Protein AF-A0A1Q6E9C5-F1 (afdb_monomer_lite)

Foldseek 3Di:
DDDDDPVVVVCVVCVVVVVVVCVVVLVVQLVLQLVLVVVLVVVVVVLCVVCVVLAKDKPPPPWFSWDWDQQDWDDDPDDPDDIGGFRKIKIKTKIKMFHDDPNDTAKIKIWMFIFIDGDPPDTKTKTKIFIDDPNHPCVLVVVLVVPQDPVLVVLFPWDDDPTMIMTIDRDDPPDDSVSVVVNSVCCVVRPVVSSSVSSD

Radius of gyration: 20.14 Å; chains: 1; bounding box: 48×36×67 Å

Structure (mmCIF, N/CA/C/O backbone):
data_AF-A0A1Q6E9C5-F1
#
_entry.id   AF-A0A1Q6E9C5-F1
#
loop_
_atom_site.group_PDB
_atom_site.id
_atom_site.type_symbol
_atom_site.label_atom_id
_atom_site.label_alt_id
_atom_site.label_comp_id
_atom_site.label_asym_id
_atom_site.label_entity_id
_atom_site.label_seq_id
_atom_site.pdbx_PDB_ins_code
_atom_site.Cartn_x
_atom_site.Cartn_y
_atom_site.Cartn_z
_atom_site.occupancy
_atom_site.B_iso_or_equiv
_atom_site.auth_seq_id
_atom_site.auth_comp_id
_atom_site.auth_asym_id
_atom_site.auth_atom_id
_atom_site.pdbx_PDB_model_num
ATOM 1 N N . MET A 1 1 ? -12.064 -2.825 46.186 1.00 50.19 1 MET A N 1
ATOM 2 C CA . MET A 1 1 ? -12.255 -3.053 44.738 1.00 50.19 1 MET A CA 1
ATOM 3 C C . MET A 1 1 ? -12.233 -1.709 44.046 1.00 50.19 1 MET A C 1
ATOM 5 O O . MET A 1 1 ? -13.050 -0.865 44.399 1.00 50.19 1 MET A O 1
ATOM 9 N N . ASN A 1 2 ? -11.315 -1.501 43.106 1.00 67.94 2 ASN A N 1
ATOM 10 C CA . ASN A 1 2 ? -11.396 -0.337 42.227 1.00 67.94 2 ASN A CA 1
ATOM 11 C C . ASN A 1 2 ? -12.599 -0.542 41.306 1.00 67.94 2 ASN A C 1
ATOM 13 O O . ASN A 1 2 ? -12.735 -1.604 40.700 1.00 67.94 2 ASN A O 1
ATOM 17 N N . LYS A 1 3 ? -13.511 0.430 41.274 1.00 81.12 3 LYS A N 1
ATOM 18 C CA . LYS A 1 3 ? -14.649 0.397 40.355 1.00 81.12 3 LYS A CA 1
ATOM 19 C C . LYS A 1 3 ? -14.143 0.703 38.946 1.00 81.12 3 LYS A C 1
ATOM 21 O O . LYS A 1 3 ? -13.284 1.568 38.788 1.00 81.12 3 LYS A O 1
ATOM 26 N N . LEU A 1 4 ? -14.671 -0.004 37.948 1.00 89.62 4 LEU A N 1
ATOM 27 C CA . LEU A 1 4 ? -14.461 0.351 36.545 1.00 89.62 4 LEU A CA 1
ATOM 28 C C . LEU A 1 4 ? -14.982 1.770 36.298 1.00 89.62 4 LEU A C 1
ATOM 30 O O . LEU A 1 4 ? -15.960 2.194 36.924 1.00 89.62 4 LEU A O 1
ATOM 34 N N . THR A 1 5 ? -14.320 2.501 35.403 1.00 93.50 5 THR A N 1
ATOM 35 C CA . THR A 1 5 ? -14.796 3.823 34.987 1.00 93.50 5 THR A CA 1
ATOM 36 C C . THR A 1 5 ? -16.087 3.677 34.180 1.00 93.50 5 THR A C 1
ATOM 38 O O . THR A 1 5 ? -16.379 2.606 33.641 1.00 93.50 5 THR A O 1
ATOM 41 N N . GLN A 1 6 ? -16.867 4.757 34.086 1.00 93.44 6 GLN A N 1
ATOM 42 C CA . GLN A 1 6 ? -18.057 4.783 33.235 1.00 93.44 6 GLN A CA 1
ATOM 43 C C . GLN A 1 6 ? -17.704 4.439 31.780 1.00 93.44 6 GLN A C 1
ATOM 45 O O . GLN A 1 6 ? -18.319 3.542 31.212 1.00 93.44 6 GLN A O 1
ATOM 50 N N . LEU A 1 7 ? -16.645 5.056 31.242 1.00 92.50 7 LEU A N 1
ATOM 51 C CA . LEU A 1 7 ? -16.148 4.788 29.893 1.00 92.50 7 LEU A CA 1
ATOM 52 C C . LEU A 1 7 ? -15.820 3.304 29.684 1.00 92.50 7 LEU A C 1
ATOM 54 O O . LEU A 1 7 ? -16.230 2.718 28.691 1.00 92.50 7 LEU A O 1
ATOM 58 N N . THR A 1 8 ? -15.129 2.659 30.631 1.00 93.75 8 THR A N 1
ATOM 59 C CA . THR A 1 8 ? -14.802 1.231 30.501 1.00 93.75 8 THR A CA 1
ATOM 60 C C . THR A 1 8 ? -16.058 0.360 30.436 1.00 93.75 8 THR A C 1
ATOM 62 O O . THR A 1 8 ? -16.106 -0.570 29.636 1.00 93.75 8 THR A O 1
ATOM 65 N N . ASN A 1 9 ? -17.084 0.659 31.237 1.00 94.56 9 ASN A N 1
ATOM 66 C CA . ASN A 1 9 ? -18.344 -0.088 31.188 1.00 94.56 9 ASN A CA 1
ATOM 67 C C . ASN A 1 9 ? -19.089 0.130 29.862 1.00 94.56 9 ASN A C 1
ATOM 69 O O . ASN A 1 9 ? -19.614 -0.827 29.299 1.00 94.56 9 ASN A O 1
ATOM 73 N N . GLU A 1 10 ? -19.103 1.361 29.346 1.00 95.06 10 GLU A N 1
ATOM 74 C CA . GLU A 1 10 ? -19.710 1.689 28.051 1.00 95.06 10 GLU A CA 1
ATOM 75 C C . GLU A 1 10 ? -18.979 1.000 26.890 1.00 95.06 10 GLU A C 1
ATOM 77 O O . GLU A 1 10 ? -19.626 0.408 26.026 1.00 95.06 10 GLU A O 1
ATOM 82 N N . CYS A 1 11 ? -17.643 0.993 26.887 1.00 93.12 11 CYS A N 1
ATOM 83 C CA . CYS A 1 11 ? -16.855 0.278 25.881 1.00 93.12 11 CYS A CA 1
ATOM 84 C C . CYS A 1 11 ? -17.105 -1.234 25.922 1.00 93.12 11 CYS A C 1
ATOM 86 O O . CYS A 1 11 ? -17.257 -1.848 24.872 1.00 93.12 11 CYS A O 1
ATOM 88 N N . LEU A 1 12 ? -17.182 -1.839 27.114 1.00 95.12 12 LEU A N 1
ATOM 89 C CA . LEU A 1 12 ? -17.491 -3.268 27.257 1.00 95.12 12 LEU A CA 1
ATOM 90 C C . LEU A 1 12 ? -18.900 -3.603 26.753 1.00 95.12 12 LEU A C 1
ATOM 92 O O . LEU A 1 12 ? -19.079 -4.620 26.087 1.00 95.12 12 LEU A O 1
ATOM 96 N N . ALA A 1 13 ? -19.885 -2.747 27.033 1.00 96.38 13 ALA A N 1
ATOM 97 C CA . ALA A 1 13 ? -21.256 -2.938 26.563 1.00 96.38 13 ALA A CA 1
ATOM 98 C C . ALA A 1 13 ? -21.372 -2.847 25.031 1.00 96.38 13 ALA A C 1
ATOM 100 O O . ALA A 1 13 ? -22.152 -3.584 24.434 1.00 96.38 13 ALA A O 1
ATOM 101 N N . ASN A 1 14 ? -20.573 -1.982 24.399 1.00 96.75 14 ASN A N 1
ATOM 102 C CA . ASN A 1 14 ? -20.580 -1.762 22.948 1.00 96.75 14 ASN A CA 1
ATOM 103 C C . ASN A 1 14 ? -19.521 -2.579 22.187 1.00 96.75 14 ASN A C 1
ATOM 105 O O . ASN A 1 14 ? -19.397 -2.444 20.971 1.00 96.75 14 ASN A O 1
ATOM 109 N N . MET A 1 15 ? -18.757 -3.433 22.874 1.00 95.56 15 MET A N 1
ATOM 110 C CA . MET A 1 15 ? -17.629 -4.162 22.291 1.00 95.56 15 MET A CA 1
ATOM 111 C C . MET A 1 15 ? -17.986 -5.003 21.052 1.00 95.56 15 MET A C 1
ATOM 113 O O . MET A 1 15 ? -17.200 -4.972 20.107 1.00 95.56 15 MET A O 1
ATOM 117 N N . PRO A 1 16 ? -19.145 -5.692 20.981 1.00 96.88 16 PRO A N 1
ATOM 118 C CA . PRO A 1 16 ? -19.541 -6.405 19.764 1.00 96.88 16 PRO A CA 1
ATOM 119 C C . PRO A 1 16 ? -19.672 -5.482 18.547 1.00 96.88 16 PRO A C 1
ATOM 121 O O . PRO A 1 16 ? -19.115 -5.771 17.499 1.00 96.88 16 PRO A O 1
ATOM 124 N N . MET A 1 17 ? -20.317 -4.322 18.713 1.00 96.38 17 MET A N 1
ATOM 125 C CA . MET A 1 17 ? -20.487 -3.342 17.636 1.00 96.38 17 MET A CA 1
ATOM 126 C C . MET A 1 17 ? -19.142 -2.768 17.170 1.00 96.38 17 MET A C 1
ATOM 128 O O . MET A 1 17 ? -18.939 -2.562 15.977 1.00 96.38 17 MET A O 1
ATOM 132 N N . LEU A 1 18 ? -18.213 -2.523 18.100 1.00 93.56 18 LEU A N 1
ATOM 133 C CA . LEU A 1 18 ? -16.861 -2.070 17.762 1.00 93.56 18 LEU A CA 1
ATOM 134 C C . LEU A 1 18 ? -16.088 -3.139 16.979 1.00 93.56 18 LEU A C 1
ATOM 136 O O . LEU A 1 18 ? -15.424 -2.812 15.998 1.00 93.56 18 LEU A O 1
ATOM 140 N N . ALA A 1 19 ? -16.191 -4.406 17.388 1.00 94.31 19 ALA A N 1
ATOM 141 C CA . ALA A 1 19 ? -15.559 -5.517 16.684 1.00 94.31 19 ALA A CA 1
ATOM 142 C C . ALA A 1 19 ? -16.129 -5.686 15.268 1.00 94.31 19 ALA A C 1
ATOM 144 O O . ALA A 1 19 ? -15.359 -5.803 14.317 1.00 94.31 19 ALA A O 1
ATOM 145 N N . ASP A 1 20 ? -17.454 -5.622 15.117 1.00 96.50 20 ASP A N 1
ATOM 146 C CA . ASP A 1 20 ? -18.120 -5.709 13.814 1.00 96.50 20 ASP A CA 1
ATOM 147 C C . ASP A 1 20 ? -17.689 -4.568 12.883 1.00 96.50 20 ASP A C 1
ATOM 149 O O . ASP A 1 20 ? -17.372 -4.813 11.718 1.00 96.50 20 ASP A O 1
ATOM 153 N N . ALA A 1 21 ? -17.608 -3.336 13.398 1.00 95.19 21 ALA A N 1
ATOM 154 C CA . ALA A 1 21 ? -17.150 -2.182 12.629 1.00 95.19 21 ALA A CA 1
ATOM 155 C C . ALA A 1 21 ? -15.696 -2.343 12.156 1.00 95.19 21 ALA A C 1
ATOM 157 O O . ALA A 1 21 ? -15.404 -2.100 10.988 1.00 95.19 21 ALA A O 1
ATOM 158 N N . ILE A 1 22 ? -14.791 -2.797 13.032 1.00 93.44 22 ILE A N 1
ATOM 159 C CA . ILE A 1 22 ? -13.383 -3.032 12.673 1.00 93.44 22 ILE A CA 1
ATOM 160 C C . ILE A 1 22 ? -13.275 -4.124 11.607 1.00 93.44 22 ILE A C 1
ATOM 162 O O . ILE A 1 22 ? -12.586 -3.924 10.607 1.00 93.44 22 ILE A O 1
ATOM 166 N N . CYS A 1 23 ? -13.966 -5.253 11.789 1.00 94.69 23 CYS A N 1
ATOM 167 C CA . CYS A 1 23 ? -13.974 -6.347 10.819 1.00 94.69 23 CYS A CA 1
ATOM 168 C C . CYS A 1 23 ? -14.509 -5.889 9.458 1.00 94.69 23 CYS A C 1
ATOM 170 O O . CYS A 1 23 ? -13.874 -6.141 8.436 1.00 94.69 23 CYS A O 1
ATOM 172 N N . HIS A 1 24 ? -15.651 -5.196 9.440 1.00 95.75 24 HIS A N 1
ATOM 173 C CA . HIS A 1 24 ? -16.256 -4.703 8.206 1.00 95.75 24 HIS A CA 1
ATOM 174 C C . HIS A 1 24 ? -15.321 -3.745 7.460 1.00 95.75 24 HIS A C 1
ATOM 176 O O . HIS A 1 24 ? -15.017 -3.986 6.294 1.00 95.75 24 HIS A O 1
ATOM 182 N N . THR A 1 25 ? -14.815 -2.712 8.139 1.00 94.12 25 THR A N 1
ATOM 183 C CA . THR A 1 25 ? -13.920 -1.722 7.523 1.00 94.12 25 THR A CA 1
ATOM 184 C C . THR A 1 25 ? -12.625 -2.364 7.033 1.00 94.12 25 THR A C 1
ATOM 186 O O . THR A 1 25 ? -12.178 -2.070 5.929 1.00 94.12 25 THR A O 1
ATOM 189 N N . THR A 1 26 ? -12.044 -3.279 7.816 1.00 94.25 26 THR A N 1
ATOM 190 C CA . THR A 1 26 ? -10.805 -3.975 7.435 1.00 94.25 26 THR A CA 1
ATOM 191 C C . THR A 1 26 ? -10.997 -4.808 6.172 1.00 94.25 26 THR A C 1
ATOM 193 O O . THR A 1 26 ? -10.141 -4.771 5.295 1.00 94.25 26 THR A O 1
ATOM 196 N N . ASN A 1 27 ? -12.123 -5.519 6.051 1.00 94.25 27 ASN A N 1
ATOM 197 C CA . ASN A 1 27 ? -12.418 -6.318 4.862 1.00 94.25 27 ASN A CA 1
ATOM 198 C C . ASN A 1 27 ? -12.604 -5.438 3.622 1.00 94.25 27 ASN A C 1
ATOM 200 O O . ASN A 1 27 ? -12.018 -5.733 2.588 1.00 94.25 27 ASN A O 1
ATOM 204 N N . VAL A 1 28 ? -13.357 -4.339 3.737 1.00 94.69 28 VAL A N 1
ATOM 205 C CA . VAL A 1 28 ? -13.580 -3.407 2.617 1.00 94.69 28 VAL A CA 1
ATOM 206 C C . VAL A 1 28 ? -12.261 -2.794 2.141 1.00 94.69 28 VAL A C 1
ATOM 208 O O . VAL A 1 28 ? -11.976 -2.798 0.948 1.00 94.69 28 VAL A O 1
ATOM 211 N N . ILE A 1 29 ? -11.419 -2.312 3.063 1.00 95.00 29 ILE A N 1
ATOM 212 C CA . ILE A 1 29 ? -10.094 -1.789 2.703 1.00 95.00 29 ILE A CA 1
ATOM 213 C C . ILE A 1 29 ? -9.218 -2.895 2.108 1.00 95.00 29 ILE A C 1
ATOM 215 O O . ILE A 1 29 ? -8.564 -2.662 1.097 1.00 95.00 29 ILE A O 1
ATOM 219 N N . GLY A 1 30 ? -9.235 -4.101 2.679 1.00 94.25 30 GLY A N 1
ATOM 220 C CA . GLY A 1 30 ? -8.495 -5.248 2.153 1.00 94.25 30 GLY A CA 1
ATOM 221 C C . GLY A 1 30 ? -8.847 -5.564 0.698 1.00 94.25 30 GLY A C 1
ATOM 222 O O . GLY A 1 30 ? -7.946 -5.678 -0.126 1.00 94.25 30 GLY A O 1
ATOM 223 N N . GLU A 1 31 ? -10.136 -5.617 0.356 1.00 94.81 31 GLU A N 1
ATOM 224 C CA . GLU A 1 31 ? -10.607 -5.855 -1.019 1.00 94.81 31 GLU A CA 1
ATOM 225 C C . GLU A 1 31 ? -10.119 -4.773 -2.000 1.00 94.81 31 GLU A C 1
ATOM 227 O O . GLU A 1 31 ? -9.689 -5.080 -3.117 1.00 94.81 31 GLU A O 1
ATOM 232 N N . ILE A 1 32 ? -10.131 -3.506 -1.575 1.00 95.25 32 ILE A N 1
ATOM 233 C CA . ILE A 1 32 ? -9.636 -2.380 -2.380 1.00 95.25 32 ILE A CA 1
ATOM 234 C C . ILE A 1 32 ? -8.124 -2.505 -2.614 1.00 95.25 32 ILE A C 1
ATOM 236 O O . ILE A 1 32 ? -7.655 -2.368 -3.747 1.00 95.25 32 ILE A O 1
ATOM 240 N N . LEU A 1 33 ? -7.356 -2.793 -1.562 1.00 94.69 33 LEU A N 1
ATOM 241 C CA . LEU A 1 33 ? -5.901 -2.919 -1.646 1.00 94.69 33 LEU A CA 1
ATOM 242 C C . LEU A 1 33 ? -5.465 -4.131 -2.477 1.00 94.69 33 LEU A C 1
ATOM 244 O O . LEU A 1 33 ? -4.534 -4.011 -3.273 1.00 94.69 33 LEU A O 1
ATOM 248 N N . GLU A 1 34 ? -6.166 -5.263 -2.371 1.00 94.44 34 GLU A N 1
ATOM 249 C CA . GLU A 1 34 ? -5.911 -6.443 -3.207 1.00 94.44 34 GLU A CA 1
ATOM 250 C C . GLU A 1 34 ? -6.096 -6.135 -4.702 1.00 94.44 34 GLU A C 1
ATOM 252 O O . GLU A 1 34 ? -5.278 -6.547 -5.528 1.00 94.44 34 GLU A O 1
ATOM 257 N N . SER A 1 35 ? -7.117 -5.348 -5.059 1.00 96.06 35 SER A N 1
ATOM 258 C CA . SER A 1 35 ? -7.322 -4.888 -6.440 1.00 96.06 35 SER A CA 1
ATOM 259 C C . SER A 1 35 ? -6.139 -4.052 -6.947 1.00 96.06 35 SER A C 1
ATOM 261 O O . SER A 1 35 ? -5.668 -4.242 -8.074 1.00 96.06 35 SER A O 1
ATOM 263 N N . TYR A 1 36 ? -5.602 -3.154 -6.115 1.00 98.00 36 TYR A N 1
ATOM 264 C CA . TYR A 1 36 ? -4.406 -2.386 -6.470 1.00 98.00 36 TYR A CA 1
ATOM 265 C C . TYR A 1 36 ? -3.154 -3.256 -6.563 1.00 98.00 36 TYR A C 1
ATOM 267 O O . TYR A 1 36 ? -2.378 -3.088 -7.507 1.00 98.00 36 TYR A O 1
ATOM 275 N N . TYR A 1 37 ? -2.980 -4.215 -5.652 1.00 97.94 37 TYR A N 1
ATOM 276 C CA . TYR A 1 37 ? -1.890 -5.186 -5.718 1.00 97.94 37 TYR A CA 1
ATOM 277 C C . TYR A 1 37 ? -1.882 -5.911 -7.068 1.00 97.94 37 TYR A C 1
ATOM 279 O O . TYR A 1 37 ? -0.842 -5.968 -7.723 1.00 97.94 37 TYR A O 1
ATOM 287 N N . ASP A 1 38 ? -3.040 -6.383 -7.536 1.00 97.94 38 ASP A N 1
ATOM 288 C CA . ASP A 1 38 ? -3.147 -7.083 -8.821 1.00 97.94 38 ASP A CA 1
ATOM 289 C C . ASP A 1 38 ? -2.766 -6.187 -10.002 1.00 97.94 38 ASP A C 1
ATOM 291 O O . ASP A 1 38 ? -2.078 -6.627 -10.929 1.00 97.94 38 ASP A O 1
ATOM 295 N N . LYS A 1 39 ? -3.150 -4.906 -9.977 1.00 98.31 39 LYS A N 1
ATOM 296 C CA . LYS A 1 39 ? -2.738 -3.936 -11.005 1.00 98.31 39 LYS A CA 1
ATOM 297 C C . LYS A 1 39 ? -1.218 -3.726 -11.008 1.00 98.31 39 LYS A C 1
ATOM 299 O O . LYS A 1 39 ? -0.610 -3.732 -12.083 1.00 98.31 39 LYS A O 1
ATOM 304 N N . VAL A 1 40 ? -0.596 -3.585 -9.834 1.00 98.50 40 VAL A N 1
ATOM 305 C CA . VAL A 1 40 ? 0.866 -3.442 -9.704 1.00 98.50 40 VAL A CA 1
ATOM 306 C C . VAL A 1 40 ? 1.574 -4.712 -10.172 1.00 98.50 40 VAL A C 1
ATOM 308 O O . VAL A 1 40 ? 2.472 -4.630 -11.011 1.00 98.50 40 VAL A O 1
ATOM 311 N N . GLN A 1 41 ? 1.151 -5.883 -9.691 1.00 98.25 41 GLN A N 1
ATOM 312 C CA . GLN A 1 41 ? 1.748 -7.170 -10.045 1.00 98.25 41 GLN A CA 1
ATOM 313 C C . GLN A 1 41 ? 1.692 -7.401 -11.555 1.00 98.25 41 GLN A C 1
ATOM 315 O O . GLN A 1 41 ? 2.717 -7.704 -12.164 1.00 98.25 41 GLN A O 1
ATOM 320 N N . ASN A 1 42 ? 0.532 -7.183 -12.182 1.00 98.31 42 ASN A N 1
ATOM 321 C CA . ASN A 1 42 ? 0.382 -7.311 -13.631 1.00 98.31 42 ASN A CA 1
ATOM 322 C C . ASN A 1 42 ? 1.327 -6.369 -14.387 1.00 98.31 42 ASN A C 1
ATOM 324 O O . ASN A 1 42 ? 1.969 -6.776 -15.360 1.00 98.31 42 ASN A O 1
ATOM 328 N N . ARG A 1 43 ? 1.454 -5.119 -13.928 1.00 98.06 43 ARG A N 1
ATOM 329 C CA . ARG A 1 43 ? 2.325 -4.129 -14.567 1.00 98.06 43 ARG A CA 1
ATOM 330 C C . ARG A 1 43 ? 3.809 -4.474 -14.436 1.00 98.06 43 ARG A C 1
ATOM 332 O O . ARG A 1 43 ? 4.552 -4.313 -15.412 1.00 98.06 43 ARG A O 1
ATOM 339 N N . VAL A 1 44 ? 4.239 -4.932 -13.260 1.00 97.75 44 VAL A N 1
ATOM 340 C CA . VAL A 1 44 ? 5.616 -5.387 -13.018 1.00 97.75 44 VAL A CA 1
ATOM 341 C C . VAL A 1 44 ? 5.892 -6.642 -13.837 1.00 97.75 44 VAL A C 1
ATOM 343 O O . VAL A 1 44 ? 6.873 -6.672 -14.572 1.00 97.75 44 VAL A O 1
ATOM 346 N N . GLN A 1 45 ? 4.995 -7.630 -13.823 1.00 97.81 45 GLN A N 1
ATOM 347 C CA . GLN A 1 45 ? 5.136 -8.854 -14.613 1.00 97.81 45 GLN A CA 1
ATOM 348 C C . GLN A 1 45 ? 5.250 -8.564 -16.114 1.00 97.81 45 GLN A C 1
ATOM 350 O O . GLN A 1 45 ? 6.056 -9.192 -16.802 1.00 97.81 45 GLN A O 1
ATOM 355 N N . GLN A 1 46 ? 4.489 -7.592 -16.626 1.00 97.69 46 GLN A N 1
ATOM 356 C CA . GLN A 1 46 ? 4.632 -7.133 -18.005 1.00 97.69 46 GLN A CA 1
ATOM 357 C C . GLN A 1 46 ? 6.042 -6.589 -18.271 1.00 97.69 46 GLN A C 1
ATOM 359 O O . GLN A 1 46 ? 6.672 -7.005 -19.237 1.00 97.69 46 GLN A O 1
ATOM 364 N N . PHE A 1 47 ? 6.573 -5.728 -17.395 1.00 95.94 47 PHE A N 1
ATOM 365 C CA . PHE A 1 47 ? 7.951 -5.237 -17.515 1.00 95.94 47 PHE A CA 1
ATOM 366 C C . PHE A 1 47 ? 8.978 -6.381 -17.529 1.00 95.94 47 PHE A C 1
ATOM 368 O O . PHE A 1 47 ? 9.871 -6.378 -18.373 1.00 95.94 47 PHE A O 1
ATOM 375 N N . LEU A 1 48 ? 8.825 -7.384 -16.658 1.00 95.19 48 LEU A N 1
ATOM 376 C CA . LEU A 1 48 ? 9.719 -8.549 -16.624 1.00 95.19 48 LEU A CA 1
ATOM 377 C C . LEU A 1 48 ? 9.692 -9.342 -17.937 1.00 95.19 48 LEU A C 1
ATOM 379 O O . LEU A 1 48 ? 10.735 -9.792 -18.414 1.00 95.19 48 LEU A O 1
ATOM 383 N N . ASN A 1 49 ? 8.505 -9.494 -18.527 1.00 96.25 49 ASN A N 1
ATOM 384 C CA . ASN A 1 49 ? 8.321 -10.184 -19.802 1.00 96.25 49 ASN A CA 1
ATOM 385 C C . ASN A 1 49 ? 8.900 -9.386 -20.980 1.00 96.25 49 ASN A C 1
ATOM 387 O O . ASN A 1 49 ? 9.454 -9.983 -21.904 1.00 96.25 49 ASN A O 1
ATOM 391 N N . ASP A 1 50 ? 8.785 -8.058 -20.938 1.00 95.88 50 ASP A N 1
ATOM 392 C CA . ASP A 1 50 ? 9.289 -7.154 -21.976 1.00 95.88 50 ASP A CA 1
ATOM 393 C C . ASP A 1 50 ? 10.821 -6.998 -21.920 1.00 95.88 50 ASP A C 1
ATOM 395 O O . ASP A 1 50 ? 11.440 -6.653 -22.931 1.00 95.88 50 ASP A O 1
ATOM 399 N N . LYS A 1 51 ? 11.433 -7.240 -20.749 1.00 92.12 51 LYS A N 1
ATOM 400 C CA . LYS A 1 51 ? 12.861 -7.006 -20.460 1.00 92.12 51 LYS A CA 1
ATOM 401 C C . LYS A 1 51 ? 13.556 -8.189 -19.759 1.00 92.12 51 LYS A C 1
ATOM 403 O O . LYS A 1 51 ? 14.182 -8.010 -18.705 1.00 92.12 51 LYS A O 1
ATOM 408 N N . PRO A 1 52 ? 13.509 -9.412 -20.320 1.00 91.50 52 PRO A N 1
ATOM 409 C CA . PRO A 1 52 ? 14.087 -10.597 -19.681 1.00 91.50 52 PRO A CA 1
ATOM 410 C C . PRO A 1 52 ? 15.612 -10.501 -19.475 1.00 91.50 52 PRO A C 1
ATOM 412 O O . PRO A 1 52 ? 16.173 -11.167 -18.600 1.00 91.50 52 PRO A O 1
ATOM 415 N N . GLU A 1 53 ? 16.309 -9.673 -20.256 1.00 91.38 53 GLU A N 1
ATOM 416 C CA . GLU A 1 53 ? 17.752 -9.443 -20.165 1.00 91.38 53 GLU A CA 1
ATOM 417 C C . GLU A 1 53 ? 18.192 -8.774 -18.855 1.00 91.38 53 GLU A C 1
ATOM 419 O O . GLU A 1 53 ? 19.321 -9.013 -18.411 1.00 91.38 53 GLU A O 1
ATOM 424 N N . LEU A 1 54 ? 17.305 -7.998 -18.219 1.00 88.56 54 LEU A N 1
ATOM 425 C CA . LEU A 1 54 ? 17.577 -7.293 -16.962 1.00 88.56 54 LEU A CA 1
ATOM 426 C C . LEU A 1 54 ? 17.548 -8.223 -15.740 1.00 88.56 54 LEU A C 1
ATOM 428 O O . LEU A 1 54 ? 18.066 -7.862 -14.681 1.00 88.56 54 LEU A O 1
ATOM 432 N N . LYS A 1 55 ? 16.996 -9.438 -15.901 1.00 90.38 55 LYS A N 1
ATOM 433 C CA . LYS A 1 55 ? 16.950 -10.505 -14.884 1.00 90.38 55 LYS A CA 1
ATOM 434 C C . LYS A 1 55 ? 16.332 -10.063 -13.557 1.00 90.38 55 LYS A C 1
ATOM 436 O O . LYS A 1 55 ? 16.818 -10.455 -12.493 1.00 90.38 55 LYS A O 1
ATOM 441 N N . TYR A 1 56 ? 15.293 -9.237 -13.633 1.00 92.81 56 TYR A N 1
ATOM 442 C CA . TYR A 1 56 ? 14.423 -8.999 -12.492 1.00 92.81 56 TYR A CA 1
ATOM 443 C C . TYR A 1 56 ? 13.457 -10.178 -12.304 1.00 92.81 56 TYR A C 1
ATOM 445 O O . TYR A 1 56 ? 13.067 -10.830 -13.274 1.00 92.81 56 TYR A O 1
ATOM 453 N N . GLU A 1 57 ? 13.058 -10.430 -11.065 1.00 94.75 57 GLU A N 1
ATOM 454 C CA . GLU A 1 57 ? 12.023 -11.387 -10.683 1.00 94.75 57 GLU A CA 1
ATOM 455 C C . GLU A 1 57 ? 11.201 -10.844 -9.507 1.00 94.75 57 GLU A C 1
ATOM 457 O O . GLU A 1 57 ? 11.686 -10.021 -8.729 1.00 94.75 57 GLU A O 1
ATOM 462 N N . ILE A 1 58 ? 9.944 -11.283 -9.400 1.00 96.62 58 ILE A N 1
ATOM 463 C CA . ILE A 1 58 ? 9.084 -10.992 -8.248 1.00 96.62 58 ILE A CA 1
ATOM 464 C C . ILE A 1 58 ? 9.463 -11.942 -7.108 1.00 96.62 58 ILE A C 1
ATOM 466 O O . ILE A 1 58 ? 9.590 -13.154 -7.307 1.00 96.62 58 ILE A O 1
ATOM 470 N N . ASP A 1 59 ? 9.616 -11.404 -5.900 1.00 95.31 59 ASP A N 1
ATOM 471 C CA . ASP A 1 59 ? 9.785 -12.202 -4.692 1.00 95.31 59 ASP A CA 1
ATOM 472 C C . ASP A 1 59 ? 8.427 -12.702 -4.191 1.00 95.31 59 ASP A C 1
ATOM 474 O O . ASP A 1 59 ? 7.814 -12.130 -3.289 1.00 95.31 59 ASP A O 1
ATOM 478 N N . GLU A 1 60 ? 7.957 -13.803 -4.770 1.00 93.88 60 GLU A N 1
ATOM 479 C CA . GLU A 1 60 ? 6.689 -14.445 -4.390 1.00 93.88 60 GLU A CA 1
ATOM 480 C C . GLU A 1 60 ? 6.655 -14.917 -2.925 1.00 93.88 60 GLU A C 1
ATOM 482 O O . GLU A 1 60 ? 5.590 -15.234 -2.400 1.00 93.88 60 GLU A O 1
ATOM 487 N N . ARG A 1 61 ? 7.811 -15.032 -2.253 1.00 92.81 61 ARG A N 1
ATOM 488 C CA . ARG A 1 61 ? 7.865 -15.504 -0.860 1.00 92.81 61 ARG A CA 1
ATOM 489 C C . ARG A 1 61 ? 7.666 -14.379 0.139 1.00 92.81 61 ARG A C 1
ATOM 491 O O . ARG A 1 61 ? 7.092 -14.631 1.193 1.00 92.81 61 ARG A O 1
ATOM 498 N N . ASN A 1 62 ? 8.199 -13.201 -0.173 1.00 93.62 62 ASN A N 1
ATOM 499 C CA . ASN A 1 62 ? 8.172 -12.044 0.719 1.00 93.62 62 ASN A CA 1
ATOM 500 C C . ASN A 1 62 ? 7.143 -10.987 0.291 1.00 93.62 62 ASN A C 1
ATOM 502 O O . ASN A 1 62 ? 6.878 -10.062 1.052 1.00 93.62 62 ASN A O 1
ATOM 506 N N . SER A 1 63 ? 6.555 -11.119 -0.901 1.00 95.75 63 SER A N 1
ATOM 507 C CA . SER A 1 63 ? 5.397 -10.320 -1.296 1.00 95.75 63 SER A CA 1
ATOM 508 C C . SER A 1 63 ? 4.153 -10.780 -0.535 1.00 95.75 63 SER A C 1
ATOM 510 O O . SER A 1 63 ? 3.864 -11.973 -0.442 1.00 95.75 63 SER A O 1
ATOM 512 N N . GLU A 1 64 ? 3.388 -9.826 -0.021 1.00 96.06 64 GLU A N 1
ATOM 513 C CA . GLU A 1 64 ? 2.188 -10.060 0.777 1.00 96.06 64 GLU A CA 1
ATOM 514 C C . GLU A 1 64 ? 0.996 -9.410 0.072 1.00 96.06 64 GLU A C 1
ATOM 516 O O . GLU A 1 64 ? 0.958 -8.194 -0.100 1.00 96.06 64 GLU A O 1
ATOM 521 N N . ARG A 1 65 ? 0.003 -10.207 -0.346 1.00 94.19 65 ARG A N 1
ATOM 522 C CA . ARG A 1 65 ? -1.206 -9.656 -0.991 1.00 94.19 65 ARG A CA 1
ATOM 523 C C . ARG A 1 65 ? -2.054 -8.847 -0.017 1.00 94.19 65 ARG A C 1
ATOM 525 O O . ARG A 1 65 ? -2.668 -7.874 -0.429 1.00 94.19 65 ARG A O 1
ATOM 532 N N . LEU A 1 66 ? -2.075 -9.244 1.254 1.00 94.81 66 LEU A N 1
ATOM 533 C CA . LEU A 1 66 ? -2.768 -8.538 2.321 1.00 94.81 66 LEU A CA 1
ATOM 534 C C . LEU A 1 66 ? -2.180 -8.937 3.676 1.00 94.81 66 LEU A C 1
ATOM 536 O O . LEU A 1 66 ? -2.172 -10.118 4.033 1.00 94.81 66 LEU A O 1
ATOM 540 N N . THR A 1 67 ? -1.770 -7.939 4.446 1.00 95.38 67 THR A N 1
ATOM 541 C CA . THR A 1 67 ? -1.345 -8.074 5.834 1.00 95.38 67 THR A CA 1
ATOM 542 C C . THR A 1 67 ? -2.146 -7.129 6.703 1.00 95.38 67 THR A C 1
ATOM 544 O O . THR A 1 67 ? -2.285 -5.945 6.406 1.00 95.38 67 THR A O 1
ATOM 547 N N . ILE A 1 68 ? -2.682 -7.676 7.793 1.00 94.75 68 ILE A N 1
ATOM 548 C CA . ILE A 1 68 ? -3.511 -6.960 8.756 1.00 94.75 68 ILE A CA 1
ATOM 549 C C . ILE A 1 68 ? -2.862 -7.081 10.134 1.00 94.75 68 ILE A C 1
ATOM 551 O O . ILE A 1 68 ? -2.664 -8.182 10.654 1.00 94.75 68 ILE A O 1
ATOM 555 N N . SER A 1 69 ? -2.586 -5.938 10.749 1.00 92.38 69 SER A N 1
ATOM 556 C CA . SER A 1 69 ? -2.138 -5.807 12.130 1.00 92.38 69 SER A CA 1
ATOM 557 C C . SER A 1 69 ? -3.116 -4.906 12.874 1.00 92.38 69 SER A C 1
ATOM 559 O O . SER A 1 69 ? -3.277 -3.739 12.529 1.00 92.38 69 SER A O 1
ATOM 561 N N . LEU A 1 70 ? -3.788 -5.451 13.889 1.00 91.75 70 LEU A N 1
ATOM 562 C CA . LEU A 1 70 ? -4.734 -4.718 14.730 1.00 91.75 70 LEU A CA 1
ATOM 563 C C . LEU A 1 70 ? -4.252 -4.757 16.174 1.00 91.75 70 LEU A C 1
ATOM 565 O O . LEU A 1 70 ? -4.151 -5.834 16.765 1.00 91.75 70 LEU A O 1
ATOM 569 N N . PHE A 1 71 ? -3.990 -3.580 16.736 1.00 89.31 71 PHE A N 1
ATOM 570 C CA . PHE A 1 71 ? -3.575 -3.384 18.122 1.00 89.31 71 PHE A CA 1
ATOM 571 C C . PHE A 1 71 ? -2.422 -4.315 18.534 1.00 89.31 71 PHE A C 1
ATOM 573 O O . PHE A 1 71 ? -2.588 -5.151 19.431 1.00 89.31 71 PHE A O 1
ATOM 580 N N . PRO A 1 72 ? -1.257 -4.236 17.864 1.00 85.44 72 PRO A N 1
ATOM 581 C CA . PRO A 1 72 ? -0.179 -5.183 18.069 1.00 85.44 72 PRO A CA 1
ATOM 582 C C . PRO A 1 72 ? 0.271 -5.212 19.530 1.00 85.44 72 PRO A C 1
ATOM 584 O O . PRO A 1 72 ? 0.343 -4.209 20.246 1.00 85.44 72 PRO A O 1
ATOM 587 N N . TYR A 1 73 ? 0.569 -6.426 19.976 1.00 80.50 73 TYR A N 1
ATOM 588 C CA . TYR A 1 73 ? 0.971 -6.712 21.340 1.00 80.50 73 TYR A CA 1
ATOM 589 C C . TYR A 1 73 ? 2.496 -6.753 21.444 1.00 80.50 73 TYR A C 1
ATOM 591 O O . TYR A 1 73 ? 3.135 -7.665 20.911 1.00 80.50 73 TYR A O 1
ATOM 599 N N . ILE A 1 74 ? 3.092 -5.822 22.194 1.00 71.19 74 ILE A N 1
ATOM 600 C CA . ILE A 1 74 ? 4.533 -5.846 22.468 1.0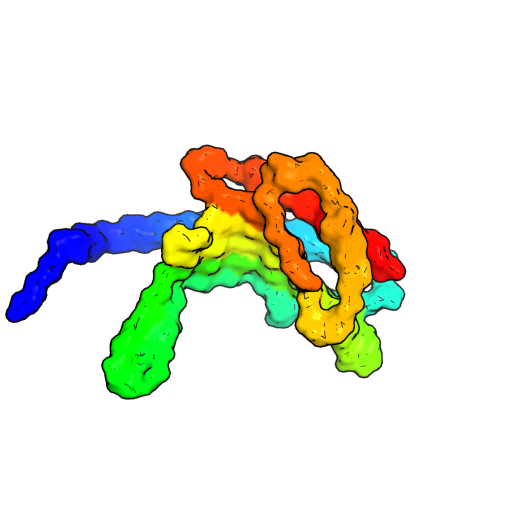0 71.19 74 ILE A CA 1
ATOM 601 C C . ILE A 1 74 ? 4.781 -6.459 23.846 1.00 71.19 74 ILE A C 1
ATOM 603 O O . ILE A 1 74 ? 4.348 -5.959 24.889 1.00 71.19 74 ILE A O 1
ATOM 607 N N . ARG A 1 75 ? 5.528 -7.571 23.868 1.00 68.06 75 ARG A N 1
ATOM 608 C CA . ARG A 1 75 ? 5.995 -8.165 25.125 1.00 68.06 75 ARG A CA 1
ATOM 609 C C . ARG A 1 75 ? 6.936 -7.186 25.815 1.00 68.06 75 ARG A C 1
ATOM 611 O O . ARG A 1 75 ? 8.014 -6.891 25.303 1.00 68.06 75 ARG A O 1
ATOM 618 N N . ALA A 1 76 ? 6.571 -6.753 27.016 1.00 66.44 76 ALA A N 1
ATOM 619 C CA . ALA A 1 76 ? 7.465 -5.949 27.829 1.00 66.44 76 ALA A CA 1
ATOM 620 C C . ALA A 1 76 ? 8.767 -6.720 28.128 1.00 66.44 76 ALA A C 1
ATOM 622 O O . ALA A 1 76 ? 8.748 -7.896 28.510 1.00 66.44 76 ALA A O 1
ATOM 623 N N . LYS A 1 77 ? 9.922 -6.066 27.961 1.00 62.09 77 LYS A N 1
ATOM 624 C CA . LYS A 1 77 ? 11.217 -6.655 28.328 1.00 62.09 77 LYS A CA 1
ATOM 625 C C . LYS A 1 77 ? 11.355 -6.656 29.855 1.00 62.09 77 LYS A C 1
ATOM 627 O O . LYS A 1 77 ? 11.663 -5.637 30.463 1.00 62.09 77 LYS A O 1
ATOM 632 N N . GLY A 1 78 ? 11.156 -7.820 30.476 1.00 64.12 78 GLY A N 1
ATOM 633 C CA . GLY A 1 78 ? 11.405 -8.055 31.905 1.00 64.12 78 GLY A CA 1
ATOM 634 C C . GLY A 1 78 ? 10.166 -8.467 32.710 1.00 64.12 78 GLY A C 1
ATOM 635 O O . GLY A 1 78 ? 9.032 -8.232 32.320 1.00 64.12 78 GLY A O 1
ATOM 636 N N . ARG A 1 79 ? 10.384 -9.094 33.877 1.00 60.47 79 ARG A N 1
ATOM 637 C CA . ARG A 1 79 ? 9.340 -9.758 34.692 1.00 60.47 79 ARG A CA 1
ATOM 638 C C . ARG A 1 79 ? 8.307 -8.825 35.361 1.00 60.47 79 ARG A C 1
ATOM 640 O O . ARG A 1 79 ? 7.456 -9.328 36.085 1.00 60.47 79 ARG A O 1
ATOM 647 N N . LYS A 1 80 ? 8.403 -7.497 35.210 1.00 60.81 80 LYS A N 1
ATOM 648 C CA . LYS A 1 80 ? 7.650 -6.526 36.037 1.00 60.81 80 LYS A CA 1
ATOM 649 C C . LYS A 1 80 ? 6.729 -5.565 35.284 1.00 60.81 80 LYS A C 1
ATOM 651 O O . LYS A 1 80 ? 6.016 -4.818 35.943 1.00 60.81 80 LYS A O 1
ATOM 656 N N . GLN A 1 81 ? 6.731 -5.553 33.956 1.00 63.59 81 GLN A N 1
ATOM 657 C CA . GLN A 1 81 ? 5.832 -4.684 33.197 1.00 63.59 81 GLN A CA 1
ATOM 658 C C . GLN A 1 81 ? 4.710 -5.517 32.595 1.00 63.59 81 GLN A C 1
ATOM 660 O O . GLN A 1 81 ? 4.967 -6.554 31.982 1.00 63.59 81 GLN A O 1
ATOM 665 N N . MET A 1 82 ? 3.468 -5.072 32.806 1.00 67.12 82 MET A N 1
ATOM 666 C CA . MET A 1 82 ? 2.351 -5.647 32.077 1.00 67.12 82 MET A CA 1
ATOM 667 C C . MET A 1 82 ? 2.529 -5.310 30.595 1.00 67.12 82 MET A C 1
ATOM 669 O O . MET A 1 82 ? 2.788 -4.152 30.269 1.00 67.12 82 MET A O 1
ATOM 673 N N . PRO A 1 83 ? 2.422 -6.309 29.716 1.00 70.38 83 PRO A N 1
ATOM 674 C CA . PRO A 1 83 ? 2.358 -6.091 28.282 1.00 70.38 83 PRO A CA 1
ATOM 675 C C . PRO A 1 83 ? 1.230 -5.117 27.927 1.00 70.38 83 PRO A C 1
ATOM 677 O O . PRO A 1 83 ? 0.181 -5.134 28.577 1.00 70.38 83 PRO A O 1
ATOM 680 N N . GLN A 1 84 ? 1.449 -4.280 26.916 1.00 76.62 84 GLN A N 1
ATOM 681 C CA . GLN A 1 84 ? 0.473 -3.289 26.466 1.00 76.62 84 GLN A CA 1
ATOM 682 C C . GLN A 1 84 ? 0.154 -3.505 24.990 1.00 76.62 84 GLN A C 1
ATOM 684 O O . GLN A 1 84 ? 1.016 -3.910 24.207 1.00 76.62 84 GLN A O 1
ATOM 689 N N . LEU A 1 85 ? -1.109 -3.263 24.649 1.00 83.12 85 LEU A N 1
ATOM 690 C CA . LEU A 1 85 ? -1.531 -3.122 23.265 1.00 83.12 85 LEU A CA 1
ATOM 691 C C . LEU A 1 85 ? -1.138 -1.728 22.796 1.00 83.12 85 LEU A C 1
ATOM 693 O O . LEU A 1 85 ? -1.294 -0.753 23.537 1.00 83.12 85 LEU A O 1
ATOM 697 N N . HIS A 1 86 ? -0.646 -1.655 21.573 1.00 85.06 86 HIS A N 1
ATOM 698 C CA . HIS A 1 86 ? -0.414 -0.393 20.900 1.00 85.06 86 HIS A CA 1
ATOM 699 C C . HIS A 1 86 ? -1.694 0.056 20.200 1.00 85.06 86 HIS A C 1
ATOM 701 O O . HIS A 1 86 ? -2.447 -0.772 19.689 1.00 85.06 86 HIS A O 1
ATOM 707 N N . ASN A 1 87 ? -1.963 1.362 20.199 1.00 87.56 87 ASN A N 1
ATOM 708 C CA . ASN A 1 87 ? -3.065 1.928 19.423 1.00 87.56 87 ASN A CA 1
ATOM 709 C C . ASN A 1 87 ? -2.617 2.094 17.969 1.00 87.56 87 ASN A C 1
ATOM 711 O O . ASN A 1 87 ? -2.370 3.211 17.522 1.00 87.56 87 ASN A O 1
ATOM 715 N N . GLU A 1 88 ? -2.426 0.965 17.294 1.00 91.75 88 GLU A N 1
ATOM 716 C CA . GLU A 1 88 ? -1.908 0.898 15.933 1.00 91.75 88 GLU A CA 1
ATOM 717 C C . GLU A 1 88 ? -2.782 -0.037 15.092 1.00 91.75 88 GLU A C 1
ATOM 719 O O . GLU A 1 88 ? -3.191 -1.111 15.552 1.00 91.75 88 GLU A O 1
ATOM 724 N N . VAL A 1 89 ? -3.062 0.380 13.861 1.00 93.19 89 VAL A N 1
ATOM 725 C CA . VAL A 1 89 ? -3.730 -0.418 12.831 1.00 93.19 89 VAL A CA 1
ATOM 726 C C . VAL A 1 89 ? -2.916 -0.303 11.550 1.00 93.19 89 VAL A C 1
ATOM 728 O O . VAL A 1 89 ? -2.624 0.802 11.104 1.00 93.19 89 VAL A O 1
ATOM 731 N N . GLY A 1 90 ? -2.570 -1.443 10.961 1.00 94.88 90 GLY A N 1
ATOM 732 C CA . GLY A 1 90 ? -1.916 -1.529 9.660 1.00 94.88 90 GLY A CA 1
ATOM 733 C C . GLY A 1 90 ? -2.663 -2.510 8.772 1.00 94.88 90 GLY A C 1
ATOM 734 O O . GLY A 1 90 ? -2.897 -3.648 9.180 1.00 94.88 90 GLY A O 1
ATOM 735 N N . ILE A 1 91 ? -3.048 -2.074 7.579 1.00 96.75 91 ILE A N 1
ATOM 736 C CA . ILE A 1 91 ? -3.665 -2.918 6.552 1.00 96.75 91 ILE A CA 1
ATOM 737 C C . ILE A 1 91 ? -2.928 -2.612 5.259 1.00 96.75 91 ILE A C 1
ATOM 739 O O . ILE A 1 91 ? -3.043 -1.496 4.767 1.00 96.75 91 ILE A O 1
ATOM 743 N N . TYR A 1 92 ? -2.145 -3.539 4.723 1.00 96.94 92 TYR A N 1
ATOM 744 C CA . TYR A 1 92 ? -1.330 -3.240 3.547 1.00 96.94 92 TYR A CA 1
ATOM 745 C C . TYR A 1 92 ? -1.097 -4.452 2.654 1.00 96.94 92 TYR A C 1
ATOM 747 O O . TYR A 1 92 ? -1.182 -5.599 3.087 1.00 96.94 92 TYR A O 1
ATOM 755 N N . SER A 1 93 ? -0.742 -4.166 1.410 1.00 97.38 93 SER A N 1
ATOM 756 C CA . SER A 1 93 ? -0.229 -5.105 0.420 1.00 97.38 93 SER A CA 1
ATOM 757 C C . SER A 1 93 ? 1.191 -4.684 0.044 1.00 97.38 93 SER A C 1
ATOM 759 O O . SER A 1 93 ? 1.486 -3.491 -0.012 1.00 97.38 93 SER A O 1
ATOM 761 N N . SER A 1 94 ? 2.074 -5.644 -0.213 1.00 96.88 94 SER A N 1
ATOM 762 C CA . SER A 1 94 ? 3.486 -5.418 -0.534 1.00 96.88 94 SER A CA 1
ATOM 763 C C . SER A 1 94 ? 3.911 -6.306 -1.698 1.00 96.88 94 SER A C 1
ATOM 765 O O . SER A 1 94 ? 3.837 -7.533 -1.600 1.00 96.88 94 SER A O 1
ATOM 767 N N . LEU A 1 95 ? 4.360 -5.706 -2.800 1.00 98.25 95 LEU A N 1
ATOM 768 C CA . LEU A 1 95 ? 4.975 -6.417 -3.921 1.00 98.25 95 LEU A CA 1
ATOM 769 C C . LEU A 1 95 ? 6.466 -6.100 -3.967 1.00 98.25 95 LEU A C 1
ATOM 771 O O . LEU A 1 95 ? 6.851 -4.949 -4.170 1.00 98.25 95 LEU A O 1
ATOM 775 N N . ILE A 1 96 ? 7.293 -7.134 -3.859 1.00 96.50 96 ILE A N 1
ATOM 776 C CA . ILE A 1 96 ? 8.747 -7.012 -3.919 1.00 96.50 96 ILE A CA 1
ATOM 777 C C . ILE A 1 96 ? 9.239 -7.592 -5.241 1.00 96.50 96 ILE A C 1
ATOM 779 O O . ILE A 1 96 ? 8.860 -8.697 -5.629 1.00 96.50 96 ILE A O 1
ATOM 783 N N . PHE A 1 97 ? 10.117 -6.867 -5.925 1.00 95.31 97 PHE A N 1
ATOM 784 C CA . PHE A 1 97 ? 10.825 -7.372 -7.095 1.00 95.31 97 PHE A CA 1
ATOM 785 C C . PHE A 1 97 ? 12.276 -6.908 -7.084 1.00 95.31 97 PHE A C 1
ATOM 787 O O . PHE A 1 97 ? 12.604 -5.806 -6.641 1.00 95.31 97 PHE A O 1
ATOM 794 N N . TYR A 1 98 ? 13.167 -7.761 -7.570 1.00 93.19 98 TYR A N 1
ATOM 795 C CA . TYR A 1 98 ? 14.600 -7.508 -7.522 1.00 93.19 98 TYR A CA 1
ATOM 796 C C . TYR A 1 98 ? 15.314 -8.114 -8.719 1.00 93.19 98 TYR A C 1
ATOM 798 O O . TYR A 1 98 ? 14.780 -9.008 -9.367 1.00 93.19 98 TYR A O 1
ATOM 806 N N . ASN A 1 99 ? 16.549 -7.690 -8.980 1.00 89.94 99 ASN A N 1
ATOM 807 C CA . ASN A 1 99 ? 17.458 -8.418 -9.861 1.00 89.94 99 ASN A CA 1
ATOM 808 C C . ASN A 1 99 ? 18.645 -9.009 -9.098 1.00 89.94 99 ASN A C 1
ATOM 810 O O . ASN A 1 99 ? 19.065 -8.531 -8.038 1.00 89.94 99 ASN A O 1
ATOM 814 N N . GLN A 1 100 ? 19.212 -10.074 -9.666 1.00 83.56 100 GLN A N 1
ATOM 815 C CA . GLN A 1 100 ? 20.389 -10.730 -9.110 1.00 83.56 100 GLN A CA 1
ATOM 816 C C . GLN A 1 100 ? 21.584 -10.666 -10.058 1.00 83.56 100 GLN A C 1
ATOM 818 O O . GLN A 1 100 ? 21.517 -11.042 -11.231 1.00 83.56 100 GLN A O 1
ATOM 823 N N . PHE A 1 101 ? 22.744 -10.325 -9.502 1.00 78.62 101 PHE A N 1
ATOM 824 C CA . PHE A 1 101 ? 24.035 -10.471 -10.162 1.00 78.62 101 PHE A CA 1
ATOM 825 C C . PHE A 1 101 ? 24.931 -11.401 -9.349 1.00 78.62 101 PHE A C 1
ATOM 827 O O . PHE A 1 101 ? 25.213 -11.163 -8.176 1.00 78.62 101 PHE A O 1
ATOM 834 N N . ARG A 1 102 ? 25.401 -12.493 -9.968 1.00 78.56 102 ARG A N 1
ATOM 835 C CA . ARG A 1 102 ? 26.259 -13.504 -9.313 1.00 78.56 102 ARG A CA 1
ATOM 836 C C . ARG A 1 102 ? 25.703 -13.985 -7.956 1.00 78.56 102 ARG A C 1
ATOM 838 O O . ARG A 1 102 ? 26.464 -14.141 -7.004 1.00 78.56 102 ARG A O 1
ATOM 845 N N . ARG A 1 103 ? 24.390 -14.257 -7.893 1.00 75.81 103 ARG A N 1
ATOM 846 C CA . ARG A 1 103 ? 23.659 -14.719 -6.689 1.00 75.81 103 ARG A CA 1
ATOM 847 C C . ARG A 1 103 ? 23.598 -13.701 -5.541 1.00 75.81 103 ARG A C 1
ATOM 849 O O . ARG A 1 103 ? 23.386 -14.090 -4.397 1.00 75.81 103 ARG A O 1
ATOM 856 N N . LYS A 1 104 ? 23.820 -12.419 -5.829 1.00 79.75 104 LYS A N 1
ATOM 857 C CA . LYS A 1 104 ? 23.569 -11.317 -4.900 1.00 79.75 104 LYS A CA 1
ATOM 858 C C . LYS A 1 104 ? 22.446 -10.460 -5.456 1.00 79.75 104 LYS A C 1
ATOM 860 O O . LYS A 1 104 ? 22.480 -10.148 -6.646 1.00 79.75 104 LYS A O 1
ATOM 865 N N . ILE A 1 105 ? 21.498 -10.101 -4.598 1.00 79.69 105 ILE A N 1
ATOM 866 C CA . ILE A 1 105 ? 20.521 -9.052 -4.889 1.00 79.69 105 ILE A CA 1
ATOM 867 C C . ILE A 1 105 ? 21.304 -7.755 -5.111 1.00 79.69 105 ILE A C 1
ATOM 869 O O . ILE A 1 105 ? 22.224 -7.458 -4.341 1.00 79.69 105 ILE A O 1
ATOM 873 N N . VAL A 1 106 ? 21.011 -7.067 -6.213 1.00 79.06 106 VAL A N 1
ATOM 874 C CA . VAL A 1 106 ? 21.661 -5.797 -6.569 1.00 79.06 106 VAL A CA 1
ATOM 875 C C . VAL A 1 106 ? 20.679 -4.655 -6.397 1.00 79.06 106 VAL A C 1
ATOM 877 O O . VAL A 1 106 ? 20.938 -3.752 -5.612 1.00 79.06 106 VAL A O 1
ATOM 880 N N . ASN A 1 107 ? 19.543 -4.736 -7.082 1.00 86.25 107 ASN A N 1
ATOM 881 C CA . ASN A 1 107 ? 18.456 -3.785 -6.943 1.00 86.25 107 ASN A CA 1
ATOM 882 C C . ASN A 1 107 ? 17.230 -4.527 -6.450 1.00 86.25 107 ASN A C 1
ATOM 884 O O . ASN A 1 107 ? 16.867 -5.556 -7.015 1.00 86.25 107 ASN A O 1
ATOM 888 N N . GLU A 1 108 ? 16.601 -3.984 -5.423 1.00 91.88 108 GLU A N 1
ATOM 889 C CA . GLU A 1 108 ? 15.352 -4.466 -4.858 1.00 91.88 108 GLU A CA 1
ATOM 890 C C . GLU A 1 108 ? 14.426 -3.270 -4.717 1.00 91.88 108 GLU A C 1
ATOM 892 O O . GLU A 1 108 ? 14.846 -2.202 -4.264 1.00 91.88 108 GLU A O 1
ATOM 897 N N . PHE A 1 109 ? 13.181 -3.460 -5.120 1.00 94.75 109 PHE A N 1
ATOM 898 C CA . PHE A 1 109 ? 12.125 -2.479 -5.002 1.00 94.75 109 PHE A CA 1
ATOM 899 C C . PHE A 1 109 ? 10.932 -3.131 -4.321 1.00 94.75 109 PHE A C 1
ATOM 901 O O . PHE A 1 109 ? 10.598 -4.283 -4.605 1.00 94.75 109 PHE A O 1
ATOM 908 N N . SER A 1 110 ? 10.292 -2.375 -3.441 1.00 95.75 110 SER A N 1
ATOM 909 C CA . SER A 1 110 ? 9.042 -2.752 -2.798 1.00 95.75 110 SER A CA 1
ATOM 910 C C . SER A 1 110 ? 7.990 -1.705 -3.119 1.00 95.75 110 SER A C 1
ATOM 912 O O . SER A 1 110 ? 8.227 -0.512 -2.923 1.00 95.75 110 SER A O 1
ATOM 914 N N . VAL A 1 111 ? 6.845 -2.146 -3.628 1.00 98.00 111 VAL A N 1
ATOM 915 C CA . VAL A 1 111 ? 5.650 -1.315 -3.764 1.00 98.00 111 VAL A CA 1
ATOM 916 C C . VAL A 1 111 ? 4.703 -1.697 -2.642 1.00 98.00 111 VAL A C 1
ATOM 918 O O . VAL A 1 111 ? 4.225 -2.832 -2.607 1.00 98.00 111 VAL A O 1
ATOM 921 N N . ILE A 1 112 ? 4.436 -0.756 -1.739 1.00 97.75 112 ILE A N 1
ATOM 922 C CA . ILE A 1 112 ? 3.553 -0.966 -0.592 1.00 97.75 112 ILE A CA 1
ATOM 923 C C . ILE A 1 112 ? 2.342 -0.060 -0.751 1.00 97.75 112 ILE A C 1
ATOM 925 O O . ILE A 1 112 ? 2.477 1.138 -0.983 1.00 97.75 112 ILE A O 1
ATOM 929 N N . ILE A 1 113 ? 1.155 -0.635 -0.628 1.00 97.88 113 ILE A N 1
ATOM 930 C CA . ILE A 1 113 ? -0.101 0.108 -0.672 1.00 97.88 113 ILE A CA 1
ATOM 931 C C . ILE A 1 113 ? -0.865 -0.245 0.585 1.00 97.88 113 ILE A C 1
ATOM 933 O O . ILE A 1 113 ? -1.083 -1.427 0.851 1.00 97.88 113 ILE A O 1
ATOM 937 N N . GLY A 1 114 ? -1.251 0.748 1.376 1.00 97.25 114 GLY A N 1
ATOM 938 C CA . GLY A 1 114 ? -1.835 0.443 2.669 1.00 97.25 114 GLY A CA 1
ATOM 939 C C . GLY A 1 114 ? -2.574 1.573 3.347 1.00 97.25 114 GLY A C 1
ATOM 940 O O . GLY A 1 114 ? -2.664 2.693 2.861 1.00 97.25 114 GLY A O 1
ATOM 941 N N . TYR A 1 115 ? -3.108 1.230 4.507 1.00 96.81 115 TYR A N 1
ATOM 942 C CA . TYR A 1 115 ? -3.652 2.112 5.514 1.00 96.81 115 TYR A CA 1
ATOM 943 C C . TYR A 1 115 ? -2.843 1.935 6.798 1.00 96.81 115 TYR A C 1
ATOM 945 O O . TYR A 1 115 ? -2.632 0.804 7.251 1.00 96.81 115 TYR A O 1
ATOM 953 N N . ALA A 1 116 ? -2.424 3.049 7.389 1.00 95.19 116 ALA A N 1
ATOM 954 C CA . ALA A 1 116 ? -1.729 3.089 8.663 1.00 95.19 116 ALA A CA 1
ATOM 955 C C . ALA A 1 116 ? -2.403 4.088 9.606 1.00 95.19 116 ALA A C 1
ATOM 957 O O . ALA A 1 116 ? -2.666 5.239 9.249 1.00 95.19 116 ALA A O 1
ATOM 958 N N . MET A 1 117 ? -2.649 3.644 10.835 1.00 93.94 117 MET A N 1
ATOM 959 C CA . MET A 1 117 ? -3.025 4.497 11.952 1.00 93.94 117 MET A CA 1
ATOM 960 C C . MET A 1 117 ? -2.125 4.200 13.140 1.00 93.94 117 MET A C 1
ATOM 962 O O . MET A 1 117 ? -1.983 3.042 13.532 1.00 93.94 117 MET A O 1
ATOM 966 N N . SER A 1 118 ? -1.537 5.248 13.714 1.00 89.62 118 SER A N 1
ATOM 967 C CA . SER A 1 118 ? -0.665 5.163 14.883 1.00 89.62 118 SER A CA 1
ATOM 968 C C . SER A 1 118 ? -0.973 6.297 15.854 1.00 89.62 118 SER A C 1
ATOM 970 O O . SER A 1 118 ? -0.698 7.481 15.611 1.00 89.62 118 SER A O 1
ATOM 972 N N . GLY A 1 119 ? -1.578 5.932 16.986 1.00 82.50 119 GLY A N 1
ATOM 973 C CA . GLY A 1 119 ? -1.939 6.869 18.041 1.00 82.50 119 GLY A CA 1
ATOM 974 C C . GLY A 1 119 ? -2.826 8.006 17.529 1.00 82.50 119 GLY A C 1
ATOM 975 O O . GLY A 1 119 ? -3.890 7.774 16.972 1.00 82.50 119 GLY A O 1
ATOM 976 N N . ASN A 1 120 ? -2.378 9.242 17.758 1.00 74.38 120 ASN A N 1
ATOM 977 C CA . ASN A 1 120 ? -3.014 10.458 17.236 1.00 74.38 120 ASN A CA 1
ATOM 978 C C . ASN A 1 120 ? -2.135 11.149 16.178 1.00 74.38 120 ASN A C 1
ATOM 980 O O . ASN A 1 120 ? -2.332 12.332 15.905 1.00 74.38 120 ASN A O 1
ATOM 984 N N . GLN A 1 121 ? -1.098 10.464 15.690 1.00 75.31 121 GLN A N 1
ATOM 985 C CA . GLN A 1 121 ? -0.062 11.054 14.841 1.00 75.31 121 GLN A CA 1
ATOM 986 C C . GLN A 1 121 ? -0.255 10.674 13.380 1.00 75.31 121 GLN A C 1
ATOM 988 O O . GLN A 1 121 ? -0.081 11.523 12.514 1.00 75.31 121 GLN A O 1
ATOM 993 N N . GLU A 1 122 ? -0.666 9.434 13.124 1.00 83.06 122 GLU A N 1
ATOM 994 C CA . GLU A 1 122 ? -0.839 8.912 11.774 1.00 83.06 122 GLU A CA 1
ATOM 995 C C . GLU A 1 122 ? -2.244 8.348 11.612 1.00 83.06 122 GLU A C 1
ATOM 997 O O . GLU A 1 122 ? -2.758 7.654 12.492 1.00 83.06 122 GLU A O 1
ATOM 1002 N N . ASN A 1 123 ? -2.858 8.685 10.487 1.00 93.38 123 ASN A N 1
ATOM 1003 C CA . ASN A 1 123 ? -4.101 8.124 9.981 1.00 93.38 123 ASN A CA 1
ATOM 1004 C C . ASN A 1 123 ? -4.097 8.416 8.480 1.00 93.38 123 ASN A C 1
ATOM 1006 O O . ASN A 1 123 ? -4.546 9.484 8.066 1.00 93.38 123 ASN A O 1
ATOM 1010 N N . ILE A 1 124 ? -3.486 7.530 7.700 1.00 95.69 124 ILE A N 1
ATOM 1011 C CA . ILE A 1 124 ? -3.202 7.752 6.281 1.00 95.69 124 ILE A CA 1
ATOM 1012 C C . ILE A 1 124 ? -3.474 6.495 5.466 1.00 95.69 124 ILE A C 1
ATOM 1014 O O . ILE A 1 124 ? -3.239 5.376 5.918 1.00 95.69 124 ILE A O 1
ATOM 1018 N N . ILE A 1 125 ? -3.948 6.695 4.244 1.00 97.12 125 ILE A N 1
ATOM 1019 C CA . ILE A 1 125 ? -3.825 5.723 3.161 1.00 97.12 125 ILE A CA 1
ATOM 1020 C C . ILE A 1 125 ? -2.601 6.135 2.355 1.00 97.12 125 ILE A C 1
ATOM 1022 O O . ILE A 1 125 ? -2.433 7.322 2.079 1.00 97.12 125 ILE A O 1
ATOM 1026 N N . TYR A 1 126 ? -1.751 5.183 1.998 1.00 97.12 126 TYR A N 1
ATOM 1027 C CA . TYR A 1 126 ? -0.467 5.462 1.383 1.00 97.12 126 TYR A CA 1
ATOM 1028 C C . TYR A 1 126 ? -0.167 4.550 0.193 1.00 97.12 126 TYR A C 1
ATOM 1030 O O . TYR A 1 126 ? -0.522 3.369 0.180 1.00 97.12 126 TYR A O 1
ATOM 1038 N N . PHE A 1 127 ? 0.513 5.124 -0.800 1.00 98.12 127 PHE A N 1
ATOM 1039 C CA . PHE A 1 127 ? 1.065 4.436 -1.966 1.00 98.12 127 PHE A CA 1
ATOM 1040 C C . PHE A 1 127 ? 2.563 4.703 -2.003 1.00 98.12 127 PHE A C 1
ATOM 1042 O O . PHE A 1 127 ? 2.994 5.834 -2.231 1.00 98.12 127 PHE A O 1
ATOM 1049 N N . ASN A 1 128 ? 3.349 3.667 -1.751 1.00 97.44 128 ASN A N 1
ATOM 1050 C CA . ASN A 1 128 ? 4.768 3.768 -1.472 1.00 97.44 128 ASN A CA 1
ATOM 1051 C C . ASN A 1 128 ? 5.587 2.965 -2.479 1.00 97.44 128 ASN A C 1
ATOM 1053 O O . ASN A 1 128 ? 5.249 1.829 -2.817 1.00 97.44 128 ASN A O 1
ATOM 1057 N N . LEU A 1 129 ? 6.703 3.548 -2.905 1.00 96.94 129 LEU A N 1
ATOM 1058 C CA . LEU A 1 129 ? 7.805 2.834 -3.531 1.00 96.94 129 LEU A CA 1
AT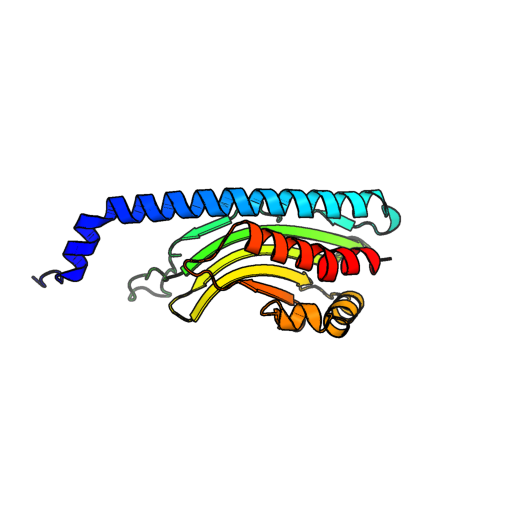OM 1059 C C . LEU A 1 129 ? 9.040 2.982 -2.640 1.00 96.94 129 LEU A C 1
ATOM 1061 O O . LEU A 1 129 ? 9.496 4.100 -2.403 1.00 96.94 129 LEU A O 1
ATOM 1065 N N . THR A 1 130 ? 9.619 1.858 -2.227 1.00 94.44 130 THR A N 1
ATOM 1066 C CA . THR A 1 130 ? 10.858 1.797 -1.445 1.00 94.44 130 THR A CA 1
ATOM 1067 C C . THR A 1 130 ? 11.950 1.046 -2.201 1.00 94.44 130 THR A C 1
ATOM 1069 O O . THR A 1 130 ? 11.681 0.071 -2.904 1.00 94.44 130 THR A O 1
ATOM 1072 N N . VAL A 1 131 ? 13.198 1.480 -2.032 1.00 91.81 131 VAL A N 1
ATOM 1073 C CA . VAL A 1 131 ? 14.396 0.794 -2.524 1.00 91.81 131 VAL A CA 1
ATOM 1074 C C . VAL A 1 131 ? 15.040 -0.009 -1.390 1.00 91.81 131 VAL A C 1
ATOM 1076 O O . VAL A 1 131 ? 15.235 0.505 -0.287 1.00 91.81 131 VAL A O 1
ATOM 1079 N N . GLY A 1 132 ? 15.398 -1.263 -1.667 1.00 83.44 132 GLY A N 1
ATOM 1080 C CA . GLY A 1 132 ? 15.934 -2.203 -0.684 1.00 83.44 132 GLY A CA 1
ATOM 1081 C C . GLY A 1 132 ? 17.241 -1.761 -0.014 1.00 83.44 132 GLY A C 1
ATOM 1082 O O . GLY A 1 132 ? 17.959 -0.846 -0.436 1.00 83.44 132 GLY A O 1
ATOM 1083 N N . GLU A 1 133 ? 17.582 -2.428 1.088 1.00 70.81 133 GLU A N 1
ATOM 1084 C CA . GLU A 1 133 ? 18.678 -1.981 1.953 1.00 70.81 133 GLU A CA 1
ATOM 1085 C C . GLU A 1 133 ? 20.080 -2.316 1.416 1.00 70.81 133 GLU A C 1
ATOM 1087 O O . GLU A 1 133 ? 21.038 -1.584 1.692 1.00 70.81 133 GLU A O 1
ATOM 1092 N N . MET A 1 134 ? 20.225 -3.397 0.643 1.00 66.44 134 MET A N 1
ATOM 1093 C CA . MET A 1 134 ? 21.530 -3.961 0.282 1.00 66.44 134 MET A CA 1
ATOM 1094 C C . MET A 1 134 ? 22.141 -3.344 -0.986 1.00 66.44 134 MET A C 1
ATOM 1096 O O . MET A 1 134 ? 21.888 -3.810 -2.087 1.00 66.44 134 MET A O 1
ATOM 1100 N N . ASN A 1 135 ? 23.042 -2.366 -0.804 1.00 62.25 135 ASN A N 1
ATOM 1101 C CA . ASN A 1 135 ? 23.794 -1.676 -1.872 1.00 62.25 135 ASN A CA 1
ATOM 1102 C C . ASN A 1 135 ? 22.927 -1.198 -3.055 1.00 62.25 135 ASN A C 1
ATOM 1104 O O . ASN A 1 135 ? 23.287 -1.472 -4.203 1.00 62.25 135 ASN A O 1
ATOM 1108 N N . PRO A 1 136 ? 21.814 -0.493 -2.796 1.00 66.38 136 PRO A N 1
ATOM 1109 C CA . PRO A 1 136 ? 20.908 -0.107 -3.860 1.00 66.38 136 PRO A CA 1
ATOM 1110 C C . PRO A 1 136 ? 21.585 0.874 -4.816 1.00 66.38 136 PRO A C 1
ATOM 1112 O O . PRO A 1 136 ? 22.157 1.882 -4.385 1.00 66.38 136 PRO A O 1
ATOM 1115 N N . ASP A 1 137 ? 21.481 0.615 -6.117 1.00 72.75 137 ASP A N 1
ATOM 1116 C CA . ASP A 1 137 ? 21.681 1.673 -7.097 1.00 72.75 137 ASP A CA 1
ATOM 1117 C C . ASP A 1 137 ? 20.460 2.602 -7.066 1.00 72.75 137 ASP A C 1
ATOM 1119 O O . ASP A 1 137 ? 19.436 2.364 -7.705 1.00 72.75 137 ASP A O 1
ATOM 1123 N N . ILE A 1 138 ? 20.565 3.670 -6.276 1.00 79.12 138 ILE A N 1
ATOM 1124 C CA . ILE A 1 138 ? 19.503 4.671 -6.130 1.00 79.12 138 ILE A CA 1
ATOM 1125 C C . ILE A 1 138 ? 19.507 5.707 -7.257 1.00 79.12 138 ILE A C 1
ATOM 1127 O O . ILE A 1 138 ? 18.751 6.669 -7.186 1.00 79.12 138 ILE A O 1
ATOM 1131 N N . SER A 1 139 ? 20.351 5.574 -8.286 1.00 82.19 139 SER A N 1
ATOM 1132 C CA . SER A 1 139 ? 20.427 6.581 -9.355 1.00 82.19 139 SER A CA 1
ATOM 1133 C C . SER A 1 139 ? 19.093 6.742 -10.088 1.00 82.19 139 SER A C 1
ATOM 1135 O O . SER A 1 139 ? 18.640 7.868 -10.301 1.00 82.19 139 SER A O 1
ATOM 1137 N N . VAL A 1 140 ? 18.433 5.623 -10.393 1.00 82.94 140 VAL A N 1
ATOM 1138 C CA . VAL A 1 140 ? 17.108 5.605 -11.019 1.00 82.94 140 VAL A CA 1
ATOM 1139 C C . VAL A 1 140 ? 16.056 6.190 -10.076 1.00 82.94 140 VAL A C 1
ATOM 1141 O O . VAL A 1 140 ? 15.282 7.052 -10.481 1.00 82.94 140 VAL A O 1
ATOM 1144 N N . PHE A 1 141 ? 16.073 5.802 -8.799 1.00 87.12 141 PHE A N 1
ATOM 1145 C CA . PHE A 1 141 ? 15.163 6.346 -7.789 1.00 87.12 141 PHE A CA 1
ATOM 1146 C C . PHE A 1 141 ? 15.318 7.868 -7.621 1.00 87.12 141 PHE A C 1
ATOM 1148 O O . PHE A 1 141 ? 14.337 8.603 -7.697 1.00 87.12 141 PHE A O 1
ATOM 1155 N N . ASN A 1 142 ? 16.552 8.362 -7.505 1.00 87.06 142 ASN A N 1
ATOM 1156 C CA . ASN A 1 142 ? 16.855 9.791 -7.385 1.00 87.06 142 ASN A CA 1
ATOM 1157 C C . ASN A 1 142 ? 16.384 10.589 -8.603 1.00 87.06 142 ASN A C 1
ATOM 1159 O O . ASN A 1 142 ? 15.972 11.744 -8.479 1.00 87.06 142 ASN A O 1
ATOM 1163 N N . LYS A 1 143 ? 16.446 9.987 -9.795 1.00 87.25 143 LYS A N 1
ATOM 1164 C CA . LYS A 1 143 ? 15.935 10.615 -11.013 1.00 87.25 143 LYS A CA 1
ATOM 1165 C C . LYS A 1 143 ? 14.419 10.797 -10.948 1.00 87.25 143 LYS A C 1
ATOM 1167 O O . LYS A 1 143 ? 13.937 11.831 -11.400 1.00 87.25 143 LYS A O 1
ATOM 1172 N N . ILE A 1 144 ? 13.685 9.850 -10.370 1.00 86.94 144 ILE A N 1
ATOM 1173 C CA . ILE A 1 144 ? 12.235 9.971 -10.171 1.00 86.94 144 ILE A CA 1
ATOM 1174 C C . ILE A 1 144 ? 11.948 11.070 -9.153 1.00 86.94 144 ILE A C 1
ATOM 1176 O O . ILE A 1 144 ? 11.233 12.014 -9.470 1.00 86.94 144 ILE A O 1
ATOM 1180 N N . THR A 1 145 ? 12.563 11.005 -7.968 1.00 85.25 145 THR A N 1
ATOM 1181 C CA . THR A 1 145 ? 12.275 11.947 -6.875 1.00 85.25 145 THR A CA 1
ATOM 1182 C C . THR A 1 145 ? 12.643 13.392 -7.211 1.00 85.25 145 THR A C 1
ATOM 1184 O O . THR A 1 145 ? 11.955 14.317 -6.788 1.00 85.25 145 THR A O 1
ATOM 1187 N N . THR A 1 146 ? 13.676 13.609 -8.031 1.00 83.94 146 THR A N 1
ATOM 1188 C CA . THR A 1 146 ? 14.075 14.955 -8.485 1.00 83.94 146 THR A CA 1
ATOM 1189 C C . THR A 1 146 ? 13.139 15.523 -9.559 1.00 83.94 146 THR A C 1
ATOM 1191 O O . THR A 1 146 ? 13.055 16.740 -9.712 1.00 83.94 146 THR A O 1
ATOM 1194 N N . ASN A 1 147 ? 12.447 14.665 -10.313 1.00 84.12 147 ASN A N 1
ATOM 1195 C CA . ASN A 1 147 ? 11.604 15.061 -11.445 1.00 84.12 147 ASN A CA 1
ATOM 1196 C C . ASN A 1 147 ? 10.106 14.906 -11.160 1.00 84.12 147 ASN A C 1
ATOM 1198 O O . ASN A 1 147 ? 9.313 14.885 -12.100 1.00 84.12 147 ASN A O 1
ATOM 1202 N N . ILE A 1 148 ? 9.710 14.805 -9.887 1.00 84.75 148 ILE A N 1
ATOM 1203 C CA . ILE A 1 148 ? 8.294 14.813 -9.530 1.00 84.75 148 ILE A CA 1
ATOM 1204 C C . ILE A 1 148 ? 7.679 16.119 -10.025 1.00 84.75 148 ILE A C 1
ATOM 1206 O O . ILE A 1 148 ? 8.162 17.220 -9.744 1.00 84.75 148 ILE A O 1
ATOM 1210 N N . GLU A 1 149 ? 6.597 15.983 -10.779 1.00 83.69 149 GLU A N 1
ATOM 1211 C CA . GLU A 1 149 ? 5.890 17.114 -11.351 1.00 83.69 149 GLU A CA 1
ATOM 1212 C C . GLU A 1 149 ? 5.274 17.976 -10.249 1.00 83.69 149 GLU A C 1
ATOM 1214 O O . GLU A 1 149 ? 4.691 17.480 -9.284 1.00 83.69 149 GLU A O 1
ATOM 1219 N N . LYS A 1 150 ? 5.358 19.299 -10.418 1.00 84.56 150 LYS A N 1
ATOM 1220 C CA . LYS A 1 150 ? 4.779 20.259 -9.471 1.00 84.56 150 LYS A CA 1
ATOM 1221 C C . LYS A 1 150 ? 3.282 20.018 -9.255 1.00 84.56 150 LYS A C 1
ATOM 1223 O O . LYS A 1 150 ? 2.803 20.172 -8.140 1.00 84.56 150 LYS A O 1
ATOM 1228 N N . GLU A 1 151 ? 2.572 19.615 -10.307 1.00 84.94 151 GLU A N 1
ATOM 1229 C CA . GLU A 1 151 ? 1.143 19.291 -10.257 1.00 84.94 151 GLU A CA 1
ATOM 1230 C C . GLU A 1 151 ? 0.851 18.119 -9.308 1.00 84.94 151 GLU A C 1
ATOM 1232 O O . GLU A 1 151 ? -0.145 18.155 -8.591 1.00 84.94 151 GLU A O 1
ATOM 1237 N N . LEU A 1 152 ? 1.744 17.124 -9.232 1.00 89.81 152 LEU A N 1
ATOM 1238 C CA . LEU A 1 152 ? 1.598 15.994 -8.316 1.00 89.81 152 LEU A CA 1
ATOM 1239 C C . LEU A 1 152 ? 1.761 16.435 -6.854 1.00 89.81 152 LEU A C 1
ATOM 1241 O O . LEU A 1 152 ? 0.955 16.054 -6.011 1.00 89.81 152 LEU A O 1
ATOM 1245 N N . ILE A 1 153 ? 2.761 17.282 -6.580 1.00 88.00 153 ILE A N 1
ATOM 1246 C CA . ILE A 1 153 ? 3.044 17.841 -5.242 1.00 88.00 153 ILE A CA 1
ATOM 1247 C C . ILE A 1 153 ? 1.908 18.759 -4.767 1.00 88.00 153 ILE A C 1
ATOM 1249 O O . ILE A 1 153 ? 1.637 18.860 -3.576 1.00 88.00 153 ILE A O 1
ATOM 1253 N N . GLU A 1 154 ? 1.247 19.464 -5.686 1.00 89.25 154 GLU A N 1
ATOM 1254 C CA . GLU A 1 15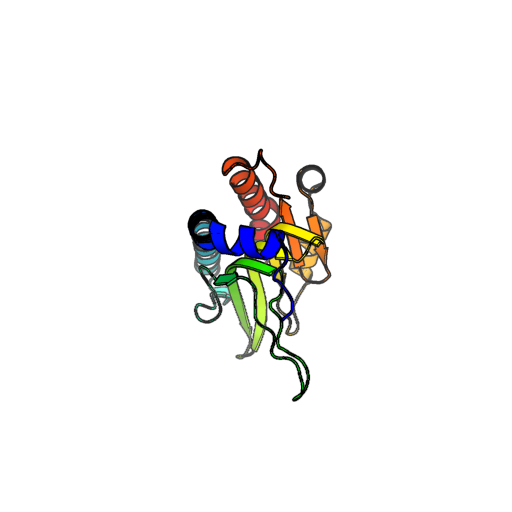4 ? 0.091 20.304 -5.352 1.00 89.25 154 GLU A CA 1
ATOM 1255 C C . GLU A 1 154 ? -1.181 19.483 -5.096 1.00 89.25 154 GLU A C 1
ATOM 1257 O O . GLU A 1 154 ? -2.080 19.955 -4.396 1.00 89.25 154 GLU A O 1
ATOM 1262 N N . LYS A 1 155 ? -1.269 18.274 -5.665 1.00 92.31 155 LYS A N 1
ATOM 1263 C CA . LYS A 1 155 ? -2.448 17.406 -5.587 1.00 92.31 155 LYS A CA 1
ATOM 1264 C C . LYS A 1 155 ? -2.419 16.458 -4.389 1.00 92.31 155 LYS A C 1
ATOM 1266 O O . LYS A 1 155 ? -3.464 16.248 -3.775 1.00 92.31 155 LYS A O 1
ATOM 1271 N N . TRP A 1 156 ? -1.257 15.895 -4.071 1.00 95.00 156 TRP A N 1
ATOM 1272 C CA . TRP A 1 156 ? -1.089 14.903 -3.009 1.00 95.00 156 TRP A CA 1
ATOM 1273 C C . TRP A 1 156 ? -0.086 15.378 -1.969 1.00 95.00 156 TRP A C 1
ATOM 1275 O O . TRP A 1 156 ? 0.856 16.100 -2.288 1.00 95.00 156 TRP A O 1
ATOM 1285 N N . ASP A 1 157 ? -0.269 14.934 -0.730 1.00 94.00 157 ASP A N 1
ATOM 1286 C CA . ASP A 1 157 ? 0.795 15.030 0.262 1.00 94.00 157 ASP A CA 1
ATOM 1287 C C . ASP A 1 157 ? 1.836 13.950 -0.062 1.00 94.00 157 ASP A C 1
ATOM 1289 O O . ASP A 1 157 ? 1.486 12.778 -0.220 1.00 94.00 157 ASP A O 1
ATOM 1293 N N . ILE A 1 158 ? 3.086 14.362 -0.277 1.00 93.94 158 ILE A N 1
ATOM 1294 C CA . ILE A 1 158 ? 4.161 13.485 -0.750 1.00 93.94 158 ILE A CA 1
ATOM 1295 C C . ILE A 1 158 ? 5.304 13.517 0.251 1.00 93.94 158 ILE A C 1
ATOM 1297 O O . ILE A 1 158 ? 5.946 14.552 0.451 1.00 93.94 158 ILE A O 1
ATOM 1301 N N . GLN A 1 159 ? 5.620 12.351 0.800 1.00 92.94 159 GLN A N 1
ATOM 1302 C CA . GLN A 1 159 ? 6.804 12.143 1.617 1.00 92.94 159 GLN A CA 1
ATOM 1303 C C . GLN A 1 159 ? 7.907 11.514 0.769 1.00 92.94 159 GLN A C 1
ATOM 1305 O O . GLN A 1 159 ? 7.712 10.491 0.115 1.00 92.94 159 GLN A O 1
ATOM 1310 N N . ILE A 1 160 ? 9.079 12.145 0.771 1.00 92.06 160 ILE A N 1
ATOM 1311 C CA . ILE A 1 160 ? 10.273 11.653 0.082 1.00 92.06 160 ILE A CA 1
ATOM 1312 C C . ILE A 1 160 ? 11.374 11.504 1.120 1.00 92.06 160 ILE A C 1
ATOM 1314 O O . ILE A 1 160 ? 11.761 12.478 1.770 1.00 92.06 160 ILE A O 1
ATOM 1318 N N . GLU A 1 161 ? 11.901 10.296 1.237 1.00 90.56 161 GLU A N 1
ATOM 1319 C CA . GLU A 1 161 ? 13.075 9.983 2.041 1.00 90.56 161 GLU A CA 1
ATOM 1320 C C . GLU A 1 161 ? 14.199 9.448 1.149 1.00 90.56 161 GLU A C 1
ATOM 1322 O O . GLU A 1 161 ? 14.032 9.245 -0.055 1.00 90.56 161 GLU A O 1
ATOM 1327 N N . ASP A 1 162 ? 15.362 9.175 1.746 1.00 86.50 162 ASP A N 1
ATOM 1328 C CA . ASP A 1 162 ? 16.563 8.728 1.027 1.00 86.50 162 ASP A CA 1
ATOM 1329 C C . ASP A 1 162 ? 16.339 7.473 0.160 1.00 86.50 162 ASP A C 1
ATOM 1331 O O . ASP A 1 162 ? 17.104 7.219 -0.773 1.00 86.50 162 ASP A O 1
ATOM 1335 N N . LYS A 1 163 ? 15.326 6.660 0.484 1.00 89.62 163 LYS A N 1
ATOM 1336 C CA . LYS A 1 163 ? 15.024 5.392 -0.196 1.00 89.62 163 LYS A CA 1
ATOM 1337 C C . LYS A 1 163 ? 13.539 5.132 -0.409 1.00 89.62 163 LYS A C 1
ATOM 1339 O O . LYS A 1 163 ? 13.192 4.024 -0.809 1.00 89.62 163 LYS A O 1
ATOM 1344 N N . SER A 1 164 ? 12.671 6.095 -0.130 1.00 93.12 164 SER A N 1
ATOM 1345 C CA . SER A 1 164 ? 11.232 5.909 -0.276 1.00 93.12 164 SER A CA 1
ATOM 1346 C C . SER A 1 164 ? 10.563 7.165 -0.808 1.00 93.12 164 SER A C 1
ATOM 1348 O O . SER A 1 164 ? 10.995 8.291 -0.563 1.00 93.12 164 SER A O 1
ATOM 1350 N N . ILE A 1 165 ? 9.521 6.950 -1.595 1.00 95.19 165 ILE A N 1
ATOM 1351 C CA . ILE A 1 165 ? 8.594 7.984 -2.029 1.00 95.19 165 ILE A CA 1
ATOM 1352 C C . ILE A 1 165 ? 7.190 7.472 -1.761 1.00 95.19 165 ILE A C 1
ATOM 1354 O O . ILE A 1 165 ? 6.860 6.337 -2.113 1.00 95.19 165 ILE A O 1
ATOM 1358 N N . GLU A 1 166 ? 6.378 8.308 -1.136 1.00 96.19 166 GLU A N 1
ATOM 1359 C CA . GLU A 1 166 ? 5.062 7.932 -0.658 1.00 96.19 166 GLU A CA 1
ATOM 1360 C C . GLU A 1 166 ? 4.053 9.041 -0.932 1.00 96.19 166 GLU A C 1
ATOM 1362 O O . GLU A 1 166 ? 4.317 10.204 -0.639 1.00 96.19 166 GLU A O 1
ATOM 1367 N N . LEU A 1 167 ? 2.906 8.675 -1.504 1.00 97.31 167 LEU A N 1
ATOM 1368 C CA . LEU A 1 167 ? 1.745 9.554 -1.640 1.00 97.31 167 LEU A CA 1
ATOM 1369 C C . LEU A 1 167 ? 0.757 9.230 -0.527 1.00 97.31 167 LEU A C 1
ATOM 1371 O O . LEU A 1 167 ? 0.395 8.063 -0.363 1.00 97.31 167 LEU A O 1
ATOM 1375 N N . HIS A 1 168 ? 0.284 10.251 0.184 1.00 95.25 168 HIS A N 1
ATOM 1376 C CA . HIS A 1 168 ? -0.679 10.116 1.274 1.00 95.25 168 HIS A CA 1
ATOM 1377 C C . HIS A 1 168 ? -2.063 10.633 0.905 1.00 95.25 168 HIS A C 1
ATOM 1379 O O . HIS A 1 168 ? -2.240 11.628 0.200 1.00 95.25 168 HIS A O 1
ATOM 1385 N N . ILE A 1 169 ? -3.059 9.988 1.500 1.00 94.94 169 ILE A N 1
ATOM 1386 C CA . ILE A 1 169 ? -4.419 10.491 1.631 1.00 94.94 169 ILE A CA 1
ATOM 1387 C C . ILE A 1 169 ? -4.769 10.453 3.114 1.00 94.94 169 ILE A C 1
ATOM 1389 O O . ILE A 1 169 ? -4.740 9.390 3.736 1.00 94.94 169 ILE A O 1
ATOM 1393 N N . VAL A 1 170 ? -5.158 11.595 3.677 1.00 93.38 170 VAL A N 1
ATOM 1394 C CA . VAL A 1 170 ? -5.765 11.633 5.010 1.00 93.38 170 VAL A CA 1
ATOM 1395 C C . VAL A 1 170 ? -7.241 11.251 4.861 1.00 93.38 170 VAL A C 1
ATOM 1397 O O . VAL A 1 170 ? -7.987 11.985 4.208 1.00 93.38 170 VAL A O 1
ATOM 1400 N N . PRO A 1 171 ? -7.691 10.116 5.423 1.00 91.75 171 PRO A N 1
ATOM 1401 C CA . PRO A 1 171 ? -9.065 9.680 5.290 1.00 91.75 171 PRO A CA 1
ATOM 1402 C C . PRO A 1 171 ? -9.963 10.576 6.148 1.00 91.75 171 PRO A C 1
ATOM 1404 O O . PRO A 1 171 ? -9.776 10.710 7.361 1.00 91.75 171 PRO A O 1
ATOM 1407 N N . ASP A 1 172 ? -10.956 11.181 5.506 1.00 90.06 172 ASP A N 1
ATOM 1408 C CA . ASP A 1 172 ? -12.017 11.948 6.144 1.00 90.06 172 ASP A CA 1
ATOM 1409 C C . ASP A 1 172 ? -13.397 11.398 5.741 1.00 90.06 172 ASP A C 1
ATOM 1411 O O . ASP A 1 172 ? -13.523 10.387 5.049 1.00 90.06 172 ASP A O 1
ATOM 1415 N N . GLN A 1 173 ? -14.462 12.066 6.180 1.00 89.31 173 GLN A N 1
ATOM 1416 C CA . GLN A 1 173 ? -15.842 11.679 5.861 1.00 89.31 173 GLN A CA 1
ATOM 1417 C C . GLN A 1 173 ? -16.211 11.791 4.368 1.00 89.31 173 GLN A C 1
ATOM 1419 O O . GLN A 1 173 ? -17.280 11.326 3.978 1.00 89.31 173 GLN A O 1
ATOM 1424 N N . ASN A 1 174 ? -15.366 12.426 3.552 1.00 91.12 174 ASN A N 1
ATOM 1425 C CA . ASN A 1 174 ? -15.548 12.597 2.114 1.00 91.12 174 ASN A CA 1
ATOM 1426 C C . ASN A 1 174 ? -14.627 11.673 1.303 1.00 91.12 174 ASN A C 1
ATOM 1428 O O . ASN A 1 174 ? -14.611 11.779 0.075 1.00 91.12 174 ASN A O 1
ATOM 1432 N N . LEU A 1 175 ? -13.854 10.793 1.953 1.00 94.06 175 LEU A N 1
ATOM 1433 C CA . LEU A 1 175 ? -13.040 9.809 1.253 1.00 94.06 175 LEU A CA 1
ATOM 1434 C C . LEU A 1 175 ? -13.935 8.941 0.362 1.00 94.06 175 LEU A C 1
ATOM 1436 O O . LEU A 1 175 ? -14.926 8.367 0.812 1.00 94.06 175 LEU A O 1
ATOM 1440 N N . THR A 1 176 ? -13.545 8.818 -0.903 1.00 94.75 176 THR A N 1
ATOM 1441 C CA . THR A 1 176 ? -14.207 7.949 -1.876 1.00 94.75 176 THR A CA 1
ATOM 1442 C C . THR A 1 176 ? -13.206 6.977 -2.486 1.00 94.75 176 THR A C 1
ATOM 1444 O O . THR A 1 176 ? -12.000 7.236 -2.504 1.00 94.75 176 THR A O 1
ATOM 1447 N N . GLU A 1 177 ? -13.712 5.875 -3.038 1.00 93.44 177 GLU A N 1
ATOM 1448 C CA . GLU A 1 177 ? -12.907 4.971 -3.867 1.00 93.44 177 GLU A CA 1
ATOM 1449 C C . GLU A 1 177 ? -12.288 5.696 -5.066 1.00 93.44 177 GLU A C 1
ATOM 1451 O O . GLU A 1 177 ? -11.140 5.434 -5.400 1.00 93.44 177 GLU A O 1
ATOM 1456 N N . GLU A 1 178 ? -12.990 6.669 -5.656 1.00 96.00 178 GLU A N 1
ATOM 1457 C CA . GLU A 1 178 ? -12.468 7.484 -6.758 1.00 96.00 178 GLU A CA 1
ATOM 1458 C C . GLU A 1 178 ? -11.235 8.297 -6.336 1.00 96.00 178 GLU A C 1
ATOM 1460 O O . GLU A 1 178 ? -10.259 8.372 -7.081 1.00 96.00 178 GLU A O 1
ATOM 1465 N N . THR A 1 179 ? -11.229 8.868 -5.127 1.00 95.50 179 THR A N 1
ATOM 1466 C CA . THR A 1 179 ? -10.053 9.575 -4.595 1.00 95.50 179 THR A CA 1
ATOM 1467 C C . THR A 1 179 ? -8.853 8.634 -4.468 1.00 95.50 179 THR A C 1
ATOM 1469 O O . THR A 1 179 ? -7.748 8.998 -4.874 1.00 95.50 179 THR A O 1
ATOM 1472 N N . MET A 1 180 ? -9.067 7.421 -3.945 1.00 96.62 180 MET A N 1
ATOM 1473 C CA . MET A 1 180 ? -8.010 6.409 -3.828 1.00 96.62 180 MET A CA 1
ATOM 1474 C C . MET A 1 180 ? -7.511 5.947 -5.200 1.00 96.62 180 MET A C 1
ATOM 1476 O O . MET A 1 180 ? -6.305 5.876 -5.413 1.00 96.62 180 MET A O 1
ATOM 1480 N N . GLU A 1 181 ? -8.421 5.688 -6.138 1.00 97.62 181 GLU A N 1
ATOM 1481 C CA . GLU A 1 181 ? -8.098 5.238 -7.495 1.00 97.62 181 GLU A CA 1
ATOM 1482 C C . GLU A 1 181 ? -7.327 6.320 -8.263 1.00 97.62 181 GLU A C 1
ATOM 1484 O O . GLU A 1 181 ? -6.366 6.019 -8.967 1.00 97.62 181 GLU A O 1
ATOM 1489 N N . ASN A 1 182 ? -7.688 7.595 -8.097 1.00 97.12 182 ASN A N 1
ATOM 1490 C CA . ASN A 1 182 ? -6.956 8.711 -8.693 1.00 97.12 182 ASN A CA 1
ATOM 1491 C C . ASN A 1 182 ? -5.530 8.820 -8.137 1.00 97.12 182 ASN A C 1
ATOM 1493 O O . ASN A 1 182 ? -4.594 8.999 -8.913 1.00 97.12 182 ASN A O 1
ATOM 1497 N N . CYS A 1 183 ? -5.354 8.677 -6.821 1.00 97.56 183 CYS A N 1
ATOM 1498 C CA . CYS A 1 183 ? -4.025 8.681 -6.203 1.00 97.56 183 CYS A CA 1
ATOM 1499 C C . CYS A 1 183 ? -3.185 7.487 -6.669 1.00 97.56 183 CYS A C 1
ATOM 1501 O O . CYS A 1 183 ? -2.033 7.651 -7.065 1.00 97.56 183 CYS A O 1
ATOM 1503 N N . PHE A 1 184 ? -3.792 6.298 -6.723 1.00 98.31 184 PHE A N 1
ATOM 1504 C CA . PHE A 1 184 ? -3.165 5.097 -7.263 1.00 98.31 184 PHE A CA 1
ATOM 1505 C C . PHE A 1 184 ? -2.705 5.292 -8.715 1.00 98.31 184 PHE A C 1
ATOM 1507 O O . PHE A 1 184 ? -1.568 4.970 -9.059 1.00 98.31 184 PHE A O 1
ATOM 1514 N N . ASN A 1 185 ? -3.564 5.835 -9.579 1.00 98.12 185 ASN A N 1
ATOM 1515 C CA . ASN A 1 185 ? -3.234 6.053 -10.987 1.00 98.12 185 ASN A CA 1
ATOM 1516 C C . ASN A 1 185 ? -2.112 7.079 -11.166 1.00 98.12 185 ASN A C 1
ATOM 1518 O O . ASN A 1 185 ? -1.244 6.891 -12.026 1.00 98.12 185 ASN A O 1
ATOM 1522 N N . ASP A 1 186 ? -2.080 8.114 -10.330 1.00 97.62 186 ASP A N 1
ATOM 1523 C CA . ASP A 1 186 ? -0.987 9.077 -10.327 1.00 97.62 186 ASP A CA 1
ATOM 1524 C C . ASP A 1 186 ? 0.320 8.442 -9.820 1.00 97.62 186 ASP A C 1
ATOM 1526 O O . ASP A 1 186 ? 1.364 8.603 -10.453 1.00 97.62 186 ASP A O 1
ATOM 1530 N N . PHE A 1 187 ? 0.274 7.633 -8.756 1.00 97.88 187 PHE A N 1
ATOM 1531 C CA . PHE A 1 187 ? 1.422 6.842 -8.298 1.00 97.88 187 PHE A CA 1
ATOM 1532 C C . PHE A 1 187 ? 1.963 5.940 -9.421 1.00 97.88 187 PHE A C 1
ATOM 1534 O O . PHE A 1 187 ? 3.161 5.934 -9.719 1.00 97.88 187 PHE A O 1
ATOM 1541 N N . MET A 1 188 ? 1.083 5.214 -10.113 1.00 98.00 188 MET A N 1
ATOM 1542 C CA . MET A 1 188 ? 1.470 4.369 -11.244 1.00 98.00 188 MET A CA 1
ATOM 1543 C C . MET A 1 188 ? 2.119 5.188 -12.364 1.00 98.00 188 MET A C 1
ATOM 1545 O O . MET A 1 188 ? 3.144 4.779 -12.909 1.00 98.00 188 MET A O 1
ATOM 1549 N N . THR A 1 189 ? 1.541 6.338 -12.710 1.00 96.19 189 THR A N 1
ATOM 1550 C CA . THR A 1 189 ? 1.956 7.167 -13.853 1.00 96.19 189 THR A CA 1
ATOM 1551 C C . THR A 1 189 ? 3.251 7.922 -13.599 1.00 96.19 189 THR A C 1
ATOM 1553 O O . THR A 1 189 ? 4.102 7.968 -14.485 1.00 96.19 189 THR A O 1
ATOM 1556 N N . HIS A 1 190 ? 3.418 8.481 -12.403 1.00 94.81 190 HIS A N 1
ATOM 1557 C CA . HIS A 1 190 ? 4.505 9.408 -12.094 1.00 94.81 190 HIS A CA 1
ATOM 1558 C C . HIS A 1 190 ? 5.632 8.778 -11.270 1.00 94.81 190 HIS A C 1
ATOM 1560 O O . HIS A 1 190 ? 6.703 9.373 -11.166 1.00 94.81 190 HIS A O 1
ATOM 1566 N N . ILE A 1 191 ? 5.434 7.574 -10.716 1.00 95.44 191 ILE A N 1
ATOM 1567 C CA . ILE A 1 191 ? 6.436 6.905 -9.872 1.00 95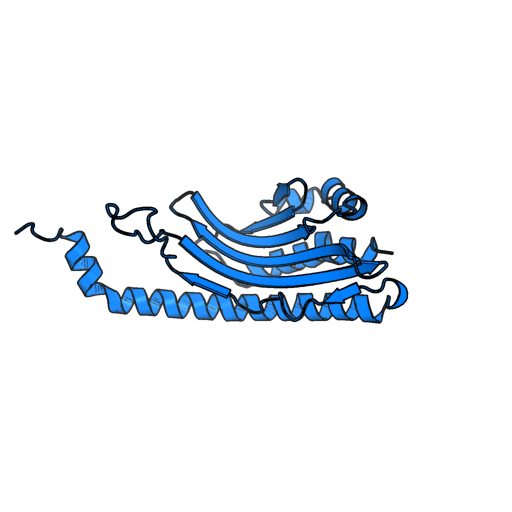.44 191 ILE A CA 1
ATOM 1568 C C . ILE A 1 191 ? 6.782 5.520 -10.418 1.00 95.44 191 ILE A C 1
ATOM 1570 O O . ILE A 1 191 ? 7.910 5.307 -10.872 1.00 95.44 191 ILE A O 1
ATOM 1574 N N . LEU A 1 192 ? 5.831 4.579 -10.433 1.00 96.44 192 LEU A N 1
ATOM 1575 C CA . LEU A 1 192 ? 6.151 3.193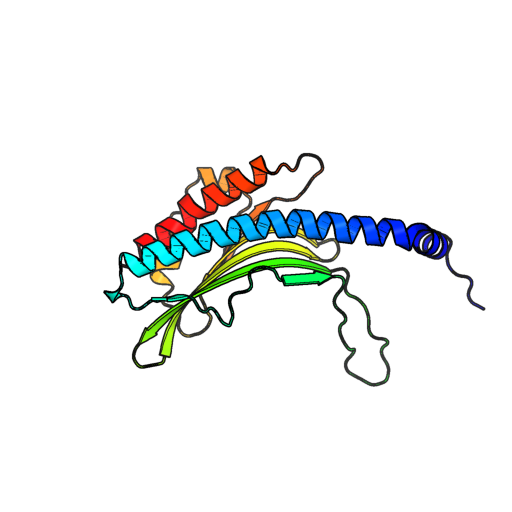 -10.794 1.00 96.44 192 LEU A CA 1
ATOM 1576 C C . LEU A 1 192 ? 6.511 3.039 -12.279 1.00 96.44 192 LEU A C 1
ATOM 1578 O O . LEU A 1 192 ? 7.511 2.407 -12.612 1.00 96.44 192 LEU A O 1
ATOM 1582 N N . ASN A 1 193 ? 5.727 3.607 -13.198 1.00 95.50 193 ASN A N 1
ATOM 1583 C CA . ASN A 1 193 ? 6.011 3.499 -14.631 1.00 95.50 193 ASN A CA 1
ATOM 1584 C C . ASN A 1 193 ? 7.344 4.163 -15.026 1.00 95.50 193 ASN A C 1
ATOM 1586 O O . ASN A 1 193 ? 8.092 3.539 -15.788 1.00 95.50 193 ASN A O 1
ATOM 1590 N N . PRO A 1 194 ? 7.684 5.367 -14.520 1.00 94.19 194 PRO A N 1
ATOM 1591 C CA . PRO A 1 194 ? 8.998 5.966 -14.722 1.00 94.19 194 PRO A CA 1
ATOM 1592 C C . PRO A 1 194 ? 10.136 5.095 -14.197 1.00 94.19 194 PRO A C 1
ATOM 1594 O O . PRO A 1 194 ? 11.087 4.870 -14.943 1.00 94.19 194 PRO A O 1
ATOM 1597 N N . LEU A 1 195 ? 10.005 4.515 -12.994 1.00 93.75 195 LEU A N 1
ATOM 1598 C CA . LEU A 1 195 ? 10.978 3.551 -12.467 1.00 93.75 195 LEU A CA 1
ATOM 1599 C C . LEU A 1 195 ? 11.227 2.420 -13.459 1.00 93.75 195 LEU A C 1
ATOM 1601 O O . LEU A 1 195 ? 12.353 2.222 -13.905 1.00 93.75 195 LEU A O 1
ATOM 1605 N N . LEU A 1 196 ? 10.170 1.703 -13.840 1.00 93.69 196 LEU A N 1
ATOM 1606 C CA . LEU A 1 196 ? 10.276 0.551 -14.734 1.00 93.69 196 LEU A CA 1
ATOM 1607 C C . LEU A 1 196 ? 10.845 0.937 -16.111 1.00 93.69 196 LEU A C 1
ATOM 1609 O O . LEU A 1 196 ? 11.511 0.131 -16.752 1.00 93.69 196 LEU A O 1
ATOM 1613 N N . THR A 1 197 ? 10.605 2.166 -16.570 1.00 91.88 197 THR A N 1
ATOM 1614 C CA . THR A 1 197 ? 11.147 2.672 -17.841 1.00 91.88 197 THR A CA 1
ATOM 1615 C C . THR A 1 197 ? 12.636 2.998 -17.741 1.00 91.88 197 THR A C 1
ATOM 1617 O O . THR A 1 197 ? 13.383 2.760 -18.690 1.00 91.88 197 THR A O 1
ATOM 1620 N N . ASP A 1 198 ? 13.080 3.532 -16.607 1.00 90.12 198 ASP A N 1
ATOM 1621 C CA . ASP A 1 198 ? 14.464 3.956 -16.402 1.00 90.12 198 ASP A CA 1
ATOM 1622 C C . AS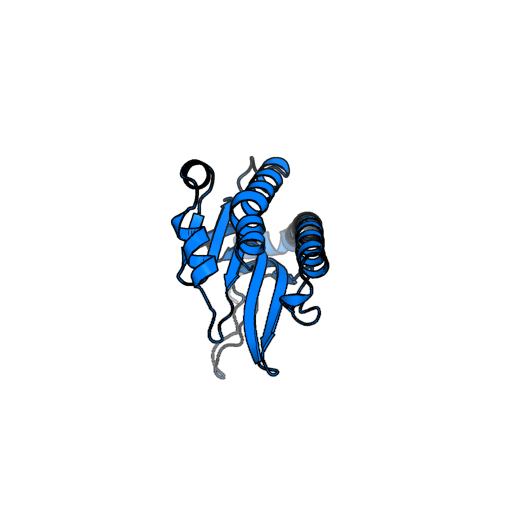P A 1 198 ? 15.393 2.821 -15.942 1.00 90.12 198 ASP A C 1
ATOM 1624 O O . ASP A 1 198 ? 16.609 2.981 -16.007 1.00 90.12 198 ASP A O 1
ATOM 1628 N N . LEU A 1 199 ? 14.855 1.656 -15.559 1.00 87.06 199 LEU A N 1
ATOM 1629 C CA . LEU A 1 199 ? 15.624 0.442 -15.241 1.00 87.06 199 LEU A CA 1
ATOM 1630 C C . LEU A 1 199 ? 16.323 -0.225 -16.455 1.00 87.06 199 LEU A C 1
ATOM 1632 O O . LEU A 1 199 ? 16.848 -1.327 -16.305 1.00 87.06 199 LEU A O 1
ATOM 1636 N N . ASN A 1 200 ? 16.331 0.420 -17.630 1.00 65.38 200 ASN A N 1
ATOM 1637 C CA . ASN A 1 200 ? 16.930 -0.064 -18.888 1.00 65.38 200 ASN A CA 1
ATOM 1638 C C . ASN A 1 200 ? 18.453 -0.264 -18.849 1.00 65.38 200 ASN A C 1
ATOM 1640 O O . ASN A 1 200 ? 19.170 0.605 -18.306 1.00 65.38 200 ASN A O 1
#

Sequence (200 aa):
MNKLTQLTNECLANMPMLADAICHTTNVIGEILESYYDKVQNRVQQFLNDKPELKYEIDERNSERLTISLFPYIRAKGRKQMPQLHNEVGIYSSLIFYNQFRRKIVNEFSVIIGYAMSGNQENIIYFNLTVGEMNPDISVFNKITTNIEKELIEKWDIQIEDKSIELHIVPDQNLTEETMENCFNDFMTHILNPLLTDLN

Secondary structure (DSSP, 8-state):
-PPPPHHHHHHHHHHHHHHHHHHHHHHHHHHHHHHHHHHHHHHHHHHHHH-GGG-EEE-TTT-EEEEEEES-EEPPSSTTS--EE-SEEEEEEEEEEEEEETTEEEEEEEEEEEEEEETTTEEEEEEEEEE-SSS---HHHHHHHHT--HHHHHHSEEEEETTEEEEEE---TT--HHHHHHHHHHHIIIIIHHHHHHT-

pLDDT: mean 89.91, std 9.47, range [50.19, 98.5]